Protein AF-A0A026WRH4-F1 (afdb_monomer)

Foldseek 3Di:
DQQPVVLVVLCQVLLLDDDPVQPDPVSVVVSVVVLVVSLCLLVVLLVQQVCCLVPPDDDPVLCLVCVLVSLLSVLLNVLSVLSNVCVVVLVVLSVLCCDPPNNDDDPVLVVLSVVLSVVLNVLLVVLLCLLVVLLVVLLVVCVVPQVVVLHASHRTHDPDDCPDPVSSVVVNVSNSVSSNSSSSSLSSSLSSLLSSLSSLLSLVVSLVVVVVCCVVPVVCVVRSVVSVVSSVVSVVSSCVSCVVSVVSLVVSLVVSLVSLVVVCVPDPPCNVSSVSVNVSSVSSVVSVVVSVVSSVVD

Secondary structure (DSSP, 8-state):
--TTHHHHHHHHHTTSS--TT--SHHHHHHHHHHHHHHHHHHHHHHHHHHHHHHHT--SHHHHHHHHHHHHHHHHHHHHHHHHHHHHHHHHHHHHHHHSTTTS--SHHHHHHHHHHHHHHHHHHHHHHHHHHHHHHHHHHHHHHTTGGGT--SS----SS-TTSHHHHHHHHHHHHHHHHHHHHHHHHHHHHHHHHHHHHHHHHHHHHHHHHTGGG-GGGHHHHHHHHHHHHHHHHHHHHHHHHHHHHHHHHHHHHHHHHHHHHHH-STTHHHHHHHHHHHHHHHHHHHHHHHHHHH-

Organism: Ooceraea biroi (NCBI:txid2015173)

Radius of gyration: 22.11 Å; Cα contacts (8 Å, |Δi|>4): 259; chains: 1; bounding box: 54×27×73 Å

Structure (mmCIF, N/CA/C/O backbone):
data_AF-A0A026WRH4-F1
#
_entry.id   AF-A0A026WRH4-F1
#
loop_
_atom_site.group_PDB
_atom_site.id
_atom_site.type_symbol
_atom_site.label_atom_id
_atom_site.label_alt_id
_atom_site.label_comp_id
_atom_site.label_asym_id
_atom_site.label_entity_id
_atom_site.label_seq_id
_atom_site.pdbx_PDB_ins_code
_atom_site.Cartn_x
_atom_site.Cartn_y
_atom_site.Cartn_z
_atom_site.occupancy
_atom_site.B_iso_or_equiv
_atom_site.auth_seq_id
_atom_site.auth_comp_id
_atom_site.auth_asym_id
_atom_site.auth_atom_id
_atom_site.pdbx_PDB_model_num
ATOM 1 N N . MET A 1 1 ? -17.059 11.307 12.816 1.00 47.06 1 MET A N 1
ATOM 2 C CA . MET A 1 1 ? -15.615 11.017 12.677 1.00 47.06 1 MET A CA 1
ATOM 3 C C . MET A 1 1 ? -15.467 9.704 11.917 1.00 47.06 1 MET A C 1
ATOM 5 O O . MET A 1 1 ? -16.176 8.766 12.260 1.00 47.06 1 MET A O 1
ATOM 9 N N . ARG A 1 2 ? -14.678 9.649 10.836 1.00 67.50 2 ARG A N 1
ATOM 10 C CA . ARG A 1 2 ? -14.482 8.420 10.045 1.00 67.50 2 ARG A CA 1
ATOM 11 C C . ARG A 1 2 ? -13.167 7.782 10.491 1.00 67.50 2 ARG A C 1
ATOM 13 O O . ARG A 1 2 ? -12.129 8.415 10.341 1.00 67.50 2 ARG A O 1
ATOM 20 N N . ILE A 1 3 ? -13.241 6.571 11.037 1.00 83.19 3 ILE A N 1
ATOM 21 C CA . ILE A 1 3 ? -12.069 5.762 11.397 1.00 83.19 3 ILE A CA 1
ATOM 22 C C . ILE A 1 3 ? -11.165 5.587 10.170 1.00 83.19 3 ILE A C 1
ATOM 24 O O . ILE A 1 3 ? -11.676 5.392 9.061 1.00 83.19 3 ILE A O 1
ATOM 28 N N . LEU A 1 4 ? -9.844 5.678 10.369 1.00 87.62 4 LEU A N 1
ATOM 29 C CA . LEU A 1 4 ? -8.825 5.548 9.316 1.00 87.62 4 LEU A CA 1
ATOM 30 C C . LEU A 1 4 ? -9.022 6.532 8.146 1.00 87.62 4 LEU A C 1
ATOM 32 O O . LEU A 1 4 ? -8.793 6.201 6.981 1.00 87.62 4 LEU A O 1
ATOM 36 N N . GLY A 1 5 ? -9.480 7.755 8.439 1.00 89.31 5 GLY A N 1
ATOM 37 C CA . GLY A 1 5 ? -9.836 8.752 7.428 1.00 89.31 5 GLY A CA 1
ATOM 38 C C . GLY A 1 5 ? -8.721 9.047 6.419 1.00 89.31 5 GLY A C 1
ATOM 39 O O . GLY A 1 5 ? -9.003 9.116 5.223 1.00 89.31 5 GLY A O 1
ATOM 40 N N . PHE A 1 6 ? -7.473 9.178 6.882 1.00 91.38 6 PHE A N 1
ATOM 41 C CA . PHE A 1 6 ? -6.301 9.380 6.026 1.00 91.38 6 PHE A CA 1
ATOM 42 C C . PHE A 1 6 ? -6.057 8.178 5.103 1.00 91.38 6 PHE A C 1
ATOM 44 O O . PHE A 1 6 ? -6.071 8.328 3.885 1.00 91.38 6 PHE A O 1
ATOM 51 N N . THR A 1 7 ? -5.980 6.965 5.653 1.00 93.75 7 THR A N 1
ATOM 52 C CA . THR A 1 7 ? -5.793 5.724 4.884 1.00 93.75 7 THR A CA 1
ATOM 53 C C . THR A 1 7 ? -6.881 5.514 3.830 1.00 93.75 7 THR A C 1
ATOM 55 O O . THR A 1 7 ? -6.589 5.153 2.692 1.00 93.75 7 THR A O 1
ATOM 58 N N . PHE A 1 8 ? -8.148 5.799 4.155 1.00 93.81 8 PHE A N 1
ATOM 59 C CA . PHE A 1 8 ? -9.234 5.712 3.176 1.00 93.81 8 PHE A CA 1
ATOM 60 C C . PHE A 1 8 ? -9.110 6.744 2.051 1.00 93.81 8 PHE A C 1
ATOM 62 O O . PHE A 1 8 ? -9.571 6.459 0.948 1.00 93.81 8 PHE A O 1
ATOM 69 N N . LYS A 1 9 ? -8.500 7.916 2.282 1.00 93.75 9 LYS A N 1
ATOM 70 C CA . LYS A 1 9 ? -8.186 8.867 1.199 1.00 93.75 9 LYS A CA 1
ATOM 71 C C . LYS A 1 9 ? -7.155 8.290 0.237 1.00 93.75 9 LYS A C 1
ATOM 73 O O . LYS A 1 9 ? -7.380 8.365 -0.967 1.00 93.75 9 LYS A O 1
ATOM 78 N N . ILE A 1 10 ? -6.120 7.637 0.760 1.00 94.56 10 ILE A N 1
ATOM 79 C CA . ILE A 1 10 ? -5.108 6.955 -0.057 1.00 94.56 10 ILE A CA 1
ATOM 80 C C . ILE A 1 10 ? -5.741 5.785 -0.839 1.00 94.56 10 ILE A C 1
ATOM 82 O O . ILE A 1 10 ? -5.560 5.650 -2.044 1.00 94.56 10 ILE A O 1
ATOM 86 N N . LEU A 1 11 ? -6.594 4.975 -0.202 1.00 94.12 11 LEU A N 1
ATOM 87 C CA . LEU A 1 11 ? -7.325 3.906 -0.901 1.00 94.12 11 LEU A CA 1
ATOM 88 C C . LEU A 1 11 ? -8.258 4.445 -1.997 1.00 94.12 11 LEU A C 1
ATOM 90 O O . LEU A 1 11 ? -8.437 3.793 -3.027 1.00 94.12 11 LEU A O 1
ATOM 94 N N . MET A 1 12 ? -8.868 5.617 -1.783 1.00 94.25 12 MET A N 1
ATOM 95 C CA . MET A 1 12 ? -9.685 6.287 -2.798 1.00 94.25 12 MET A CA 1
ATOM 96 C C . MET A 1 12 ? -8.829 6.707 -4.000 1.00 94.25 12 MET A C 1
ATOM 98 O O . MET A 1 12 ? -9.255 6.459 -5.131 1.00 94.25 12 MET A O 1
ATOM 102 N N . SER A 1 13 ? -7.632 7.267 -3.777 1.00 93.06 13 SER A N 1
ATOM 103 C CA . SER A 1 13 ? -6.719 7.645 -4.864 1.00 93.06 13 SER A CA 1
ATOM 104 C C . SER A 1 13 ? -6.172 6.438 -5.622 1.00 93.06 13 SER A C 1
ATOM 106 O O . SER A 1 13 ? -6.078 6.511 -6.837 1.00 93.06 13 SER A O 1
ATOM 108 N N . CYS A 1 14 ? -5.922 5.296 -4.978 1.00 92.50 14 CYS A N 1
ATOM 109 C CA . CYS A 1 14 ? -5.440 4.087 -5.670 1.00 92.50 14 CYS A CA 1
ATOM 110 C C . CYS A 1 14 ? -6.528 3.306 -6.427 1.00 92.50 14 CYS A C 1
ATOM 112 O O . CYS A 1 14 ? -6.288 2.195 -6.888 1.00 92.50 14 CYS A O 1
ATOM 114 N N . GLY A 1 15 ? -7.760 3.815 -6.509 1.00 92.38 15 GLY A N 1
ATOM 115 C CA . GLY A 1 15 ? -8.857 3.078 -7.145 1.00 92.38 15 GLY A CA 1
ATOM 116 C C . GLY A 1 15 ? -9.386 1.909 -6.299 1.00 92.38 15 GLY A C 1
ATOM 117 O O . GLY A 1 15 ? -10.192 1.112 -6.783 1.00 92.38 15 GLY A O 1
ATOM 118 N N . CYS A 1 16 ? -8.975 1.778 -5.033 1.00 93.00 16 CYS A N 1
ATOM 119 C CA . CYS A 1 16 ? -9.314 0.643 -4.172 1.00 93.00 16 CYS A CA 1
ATOM 120 C C . CYS A 1 16 ? -10.591 0.843 -3.352 1.00 93.00 16 CYS A C 1
ATOM 122 O O . CYS A 1 16 ? -11.161 -0.156 -2.910 1.00 93.00 16 CYS A O 1
ATOM 124 N N . TRP A 1 17 ? -11.080 2.072 -3.167 1.00 93.19 17 TRP A N 1
ATOM 125 C CA . TRP A 1 17 ? -12.252 2.342 -2.330 1.00 93.19 17 TRP A CA 1
ATOM 126 C C . TRP A 1 17 ? -13.164 3.426 -2.902 1.00 93.19 17 TRP A C 1
ATOM 128 O O . TRP A 1 17 ? -12.742 4.556 -3.096 1.00 93.19 17 TRP A O 1
ATOM 138 N N . ILE A 1 18 ? -14.450 3.128 -3.097 1.00 88.06 18 ILE A N 1
ATOM 139 C CA . ILE A 1 18 ? -15.404 4.113 -3.630 1.00 88.06 18 ILE A CA 1
ATOM 140 C C . ILE A 1 18 ? -15.729 5.165 -2.549 1.00 88.06 18 ILE A C 1
ATOM 142 O O . ILE A 1 18 ? -16.081 4.796 -1.422 1.00 88.06 18 ILE A O 1
ATOM 146 N N . PRO A 1 19 ? -15.670 6.475 -2.855 1.00 82.69 19 PRO A N 1
ATOM 147 C CA . PRO A 1 19 ? -16.098 7.516 -1.926 1.00 82.69 19 PRO A CA 1
ATOM 148 C C . PRO A 1 19 ? -17.584 7.393 -1.555 1.00 82.69 19 PRO A C 1
ATOM 150 O O . PRO A 1 19 ? -18.456 7.348 -2.420 1.00 82.69 19 PRO A O 1
ATOM 153 N N . ASN A 1 20 ? -17.907 7.442 -0.259 1.00 76.25 20 ASN A N 1
ATOM 154 C CA . ASN A 1 20 ? -19.298 7.358 0.222 1.00 76.25 20 ASN A CA 1
ATOM 155 C C . ASN A 1 20 ? -20.185 8.529 -0.254 1.00 76.25 20 ASN A C 1
ATOM 157 O O . ASN A 1 20 ? -21.411 8.413 -0.274 1.00 76.25 20 ASN A O 1
ATOM 161 N N . SER A 1 21 ? -19.575 9.658 -0.633 1.00 74.69 21 SER A N 1
ATOM 162 C CA . SER A 1 21 ? -20.257 10.819 -1.216 1.00 74.69 21 SER A CA 1
ATOM 163 C C . SER A 1 21 ? -20.754 10.562 -2.644 1.00 74.69 21 SER A C 1
ATOM 165 O O . SER A 1 21 ? -21.635 11.270 -3.132 1.00 74.69 21 SER A O 1
ATOM 167 N N . TRP A 1 22 ? -20.232 9.541 -3.330 1.00 76.62 22 TRP A N 1
ATOM 168 C CA . TRP A 1 22 ? -20.569 9.218 -4.716 1.00 76.62 22 TRP A CA 1
ATOM 169 C C . TRP A 1 22 ? -21.725 8.211 -4.757 1.00 76.62 22 TRP A C 1
ATOM 171 O O . TRP A 1 22 ? -21.562 7.012 -4.995 1.00 76.62 22 TRP A O 1
ATOM 181 N N . ARG A 1 23 ? -22.933 8.716 -4.472 1.00 74.56 23 ARG A N 1
ATOM 182 C CA . ARG A 1 23 ? -24.169 7.916 -4.481 1.00 74.56 23 ARG A CA 1
ATOM 183 C C . ARG A 1 23 ? -24.775 7.737 -5.875 1.00 74.56 23 ARG A C 1
ATOM 185 O O . ARG A 1 23 ? -25.451 6.738 -6.089 1.00 74.56 23 ARG A O 1
ATOM 192 N N . SER A 1 24 ? -24.535 8.664 -6.806 1.00 87.88 24 SER A N 1
ATOM 193 C CA . SER A 1 24 ? -25.129 8.594 -8.145 1.00 87.88 24 SER A CA 1
ATOM 194 C C . SER A 1 24 ? -24.544 7.443 -8.980 1.00 87.88 24 SER A C 1
ATOM 196 O O . SER A 1 24 ? -23.337 7.183 -8.904 1.00 87.88 24 SER A O 1
ATOM 198 N N . PRO A 1 25 ? -25.369 6.763 -9.802 1.00 87.75 25 PRO A N 1
ATOM 199 C CA . PRO A 1 25 ? -24.931 5.613 -10.594 1.00 87.75 25 PRO A CA 1
ATOM 200 C C . PRO A 1 25 ? -23.807 5.978 -11.573 1.00 87.75 25 PRO A C 1
ATOM 202 O O . PRO A 1 25 ? -22.828 5.244 -11.672 1.00 87.75 25 PRO A O 1
ATOM 205 N N . HIS A 1 26 ? -23.873 7.156 -12.205 1.00 89.56 26 HIS A N 1
ATOM 206 C CA . HIS A 1 26 ? -22.827 7.634 -13.117 1.00 89.56 26 HIS A CA 1
ATOM 207 C C . HIS A 1 26 ? -21.467 7.810 -12.432 1.00 89.56 26 HIS A C 1
ATOM 209 O O . HIS A 1 26 ? -20.456 7.339 -12.943 1.00 89.56 26 HIS A O 1
ATOM 215 N N . ARG A 1 27 ? -21.424 8.428 -11.243 1.00 88.00 27 ARG A N 1
ATOM 216 C CA . ARG A 1 27 ? -20.165 8.610 -10.499 1.00 88.00 27 ARG A CA 1
ATOM 217 C C . ARG A 1 27 ? -19.565 7.272 -10.072 1.00 88.00 27 ARG A C 1
ATOM 219 O O . ARG A 1 27 ? -18.353 7.094 -10.139 1.00 88.00 27 ARG A O 1
ATOM 226 N N . ARG A 1 28 ? -20.405 6.312 -9.672 1.00 89.19 28 ARG A N 1
ATOM 227 C CA . ARG A 1 28 ? -19.951 4.949 -9.357 1.00 89.19 28 ARG A CA 1
ATOM 228 C C . ARG A 1 28 ? -19.362 4.259 -10.580 1.00 89.19 28 ARG A C 1
ATOM 230 O O . ARG A 1 28 ? -18.277 3.698 -10.470 1.00 89.19 28 ARG A O 1
ATOM 237 N N . LEU A 1 29 ? -20.025 4.350 -11.734 1.00 91.50 29 LEU A N 1
ATOM 238 C CA . LEU A 1 29 ? -19.512 3.803 -12.990 1.00 91.50 29 LEU A CA 1
ATOM 239 C C . LEU A 1 29 ? -18.150 4.410 -13.357 1.00 91.50 29 LEU A C 1
ATOM 241 O O . LEU A 1 29 ? -17.217 3.664 -13.637 1.00 91.50 29 LEU A O 1
ATOM 245 N N . MET A 1 30 ? -18.005 5.737 -13.271 1.00 92.06 30 MET A N 1
ATOM 246 C CA . MET A 1 30 ? -16.721 6.410 -13.509 1.00 92.06 30 MET A CA 1
ATOM 247 C C . MET A 1 30 ? -15.616 5.891 -12.582 1.00 92.06 30 MET A C 1
ATOM 249 O O . MET A 1 30 ? -14.504 5.638 -13.035 1.00 92.06 30 MET A O 1
ATOM 253 N N . TYR A 1 31 ? -15.918 5.682 -11.297 1.00 93.69 31 TYR A N 1
ATOM 254 C CA . TYR A 1 31 ? -14.939 5.126 -10.365 1.00 93.69 31 TYR A CA 1
ATOM 255 C C . TYR A 1 31 ? -14.594 3.665 -10.687 1.00 93.69 31 TYR A C 1
ATOM 257 O O . TYR A 1 31 ? -13.443 3.271 -10.556 1.00 93.69 31 TYR A O 1
ATOM 265 N N . HIS A 1 32 ? -15.554 2.854 -11.139 1.00 92.88 32 HIS A N 1
ATOM 266 C CA . HIS A 1 32 ? -15.267 1.488 -11.586 1.00 92.88 32 HIS A CA 1
ATOM 267 C C . HIS A 1 32 ? -14.346 1.464 -12.808 1.00 92.88 32 HIS A C 1
ATOM 269 O O . HIS A 1 32 ? -13.393 0.687 -12.819 1.00 92.88 32 HIS A O 1
ATOM 275 N N . VAL A 1 33 ? -14.577 2.343 -13.788 1.00 95.44 33 VAL A N 1
ATOM 276 C CA . VAL A 1 33 ? -13.675 2.516 -14.939 1.00 95.44 33 VAL A CA 1
ATOM 277 C C . VAL A 1 33 ? -12.281 2.929 -14.466 1.00 95.44 33 VAL A C 1
ATOM 279 O O . VAL A 1 33 ? -11.293 2.342 -14.895 1.00 95.44 33 VAL A O 1
ATOM 282 N N . TYR A 1 34 ? -12.197 3.862 -13.516 1.00 95.44 34 TYR A N 1
ATOM 283 C CA . TYR A 1 34 ? -10.932 4.259 -12.900 1.00 95.44 34 TYR A CA 1
ATOM 284 C C . TYR A 1 34 ? -10.221 3.094 -12.189 1.00 95.44 34 TYR A C 1
ATOM 286 O O . TYR A 1 34 ? -9.032 2.880 -12.404 1.00 95.44 34 TYR A O 1
ATOM 294 N N . THR A 1 35 ? -10.935 2.286 -11.395 1.00 95.44 35 THR A N 1
ATOM 295 C CA . THR A 1 35 ? -10.372 1.080 -10.763 1.00 95.44 35 THR A CA 1
ATOM 296 C C . THR A 1 35 ? -9.814 0.110 -11.806 1.00 95.44 35 THR A C 1
ATOM 298 O O . THR A 1 35 ? -8.725 -0.423 -11.605 1.00 95.44 35 THR A O 1
ATOM 301 N N . ILE A 1 36 ? -10.539 -0.124 -12.907 1.00 96.12 36 ILE A N 1
ATOM 302 C CA . ILE A 1 36 ? -10.092 -1.007 -13.995 1.00 96.12 36 ILE A CA 1
ATOM 303 C C . ILE A 1 36 ? -8.839 -0.437 -14.661 1.00 96.12 36 ILE A C 1
ATOM 305 O O . ILE A 1 36 ? -7.892 -1.181 -14.895 1.00 96.12 36 ILE A O 1
ATOM 309 N N . PHE A 1 37 ? -8.802 0.872 -14.907 1.00 96.44 37 PHE A N 1
ATOM 310 C CA . PHE A 1 37 ? -7.635 1.544 -15.468 1.00 96.44 37 PHE A CA 1
ATOM 311 C C . PHE A 1 37 ? -6.392 1.372 -14.582 1.00 96.44 37 PHE A C 1
ATOM 313 O O . PHE A 1 37 ? -5.358 0.929 -15.073 1.00 96.44 37 PHE A O 1
ATOM 320 N N . I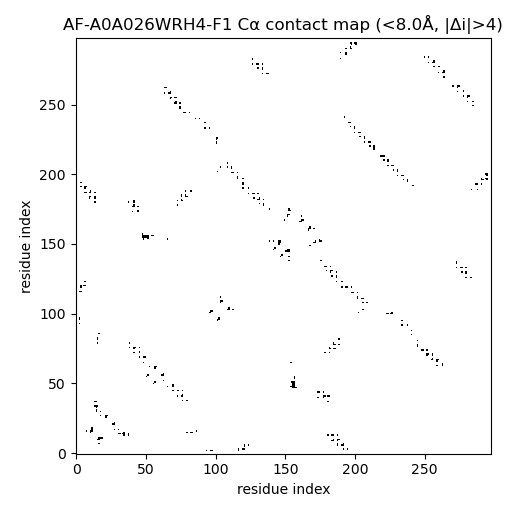LE A 1 38 ? -6.498 1.632 -13.273 1.00 96.44 38 ILE A N 1
ATOM 321 C CA . ILE A 1 38 ? -5.387 1.433 -12.325 1.00 96.44 38 ILE A CA 1
ATOM 322 C C . ILE A 1 38 ? -4.954 -0.037 -12.271 1.00 96.44 38 ILE A C 1
ATOM 324 O O . ILE A 1 38 ? -3.761 -0.336 -12.249 1.00 96.44 38 ILE A O 1
ATOM 328 N N . LEU A 1 39 ? -5.911 -0.968 -12.293 1.00 96.00 39 LEU A N 1
ATOM 329 C CA . LEU A 1 39 ? -5.613 -2.396 -12.334 1.00 96.00 39 LEU A CA 1
ATOM 330 C C . LEU A 1 39 ? -4.822 -2.759 -13.599 1.00 96.00 39 LEU A C 1
ATOM 332 O O . LEU A 1 39 ? -3.796 -3.427 -13.498 1.00 96.00 39 LEU A O 1
ATOM 336 N N . MET A 1 40 ? -5.266 -2.306 -14.773 1.00 95.94 40 MET A N 1
ATOM 337 C CA . MET A 1 40 ? -4.564 -2.535 -16.039 1.00 95.94 40 MET A CA 1
ATOM 338 C C . MET A 1 40 ? -3.163 -1.928 -16.018 1.00 95.94 40 MET A C 1
ATOM 340 O O . MET A 1 40 ? -2.214 -2.596 -16.417 1.00 95.94 40 MET A O 1
ATOM 344 N N . LEU A 1 41 ? -3.021 -0.707 -15.504 1.00 95.75 41 LEU A N 1
ATOM 345 C CA . LEU A 1 41 ? -1.751 0.004 -15.401 1.00 95.75 41 LEU A CA 1
ATOM 346 C C . LEU A 1 41 ? -0.696 -0.828 -14.641 1.00 95.75 41 LEU A C 1
ATOM 348 O O . LEU A 1 41 ? 0.334 -1.184 -15.207 1.00 95.75 41 LEU A O 1
ATOM 352 N N . ILE A 1 42 ? -1.001 -1.234 -13.403 1.00 95.81 42 ILE A N 1
ATOM 353 C CA . ILE A 1 42 ? -0.072 -1.998 -12.552 1.00 95.81 42 ILE A CA 1
ATOM 354 C C . ILE A 1 42 ? 0.211 -3.394 -13.138 1.00 95.81 42 ILE A C 1
ATOM 356 O O . ILE A 1 42 ? 1.362 -3.838 -13.164 1.00 95.81 42 ILE A O 1
ATOM 360 N N . ASN A 1 43 ? -0.820 -4.098 -13.622 1.00 95.44 43 ASN A N 1
ATOM 361 C CA . ASN A 1 43 ? -0.655 -5.470 -14.119 1.00 95.44 43 ASN A CA 1
ATOM 362 C C . ASN A 1 43 ? 0.122 -5.519 -15.440 1.00 95.44 43 ASN A C 1
ATOM 364 O O . ASN A 1 43 ? 0.952 -6.404 -15.610 1.00 95.44 43 ASN A O 1
ATOM 368 N N . THR A 1 44 ? -0.108 -4.578 -16.362 1.00 95.88 44 THR A N 1
ATOM 369 C CA . THR A 1 44 ? 0.636 -4.525 -17.636 1.00 95.88 44 THR A CA 1
ATOM 370 C C . THR A 1 44 ? 2.113 -4.226 -17.411 1.00 95.88 44 THR A C 1
ATOM 372 O O . THR A 1 44 ? 2.957 -4.877 -18.023 1.00 95.88 44 THR A O 1
ATOM 375 N N . PHE A 1 45 ? 2.437 -3.321 -16.481 1.00 95.38 45 PHE A N 1
ATOM 376 C CA . PHE A 1 45 ? 3.823 -3.073 -16.090 1.00 95.38 45 PHE A CA 1
ATOM 377 C C . PHE A 1 45 ? 4.471 -4.328 -15.490 1.00 95.38 45 PHE A C 1
ATOM 379 O O . PHE A 1 45 ? 5.509 -4.773 -15.975 1.00 95.38 45 PHE A O 1
ATOM 386 N N . THR A 1 46 ? 3.810 -4.972 -14.525 1.00 95.31 46 THR A N 1
ATOM 387 C CA . THR A 1 46 ? 4.317 -6.206 -13.894 1.00 95.31 46 THR A CA 1
ATOM 388 C C . THR A 1 46 ? 4.528 -7.326 -14.916 1.00 95.31 46 THR A C 1
ATOM 390 O O . THR A 1 46 ? 5.558 -7.997 -14.904 1.00 95.31 46 THR A O 1
ATOM 393 N N . LEU A 1 47 ? 3.574 -7.510 -15.834 1.00 95.06 47 LEU A N 1
ATOM 394 C CA . LEU A 1 47 ? 3.652 -8.521 -16.886 1.00 95.06 47 LEU A CA 1
ATOM 395 C C . LEU A 1 47 ? 4.832 -8.264 -17.830 1.00 95.06 47 LEU A C 1
ATOM 397 O O . LEU A 1 47 ? 5.526 -9.207 -18.193 1.00 95.06 47 LEU A O 1
ATOM 401 N N . SER A 1 48 ? 5.082 -7.004 -18.193 1.00 94.31 48 SER A N 1
ATOM 402 C CA . SER A 1 48 ? 6.206 -6.642 -19.065 1.00 94.31 48 SER A CA 1
ATOM 403 C C . SER A 1 48 ? 7.566 -6.988 -18.445 1.00 94.31 48 SER A C 1
ATOM 405 O O . SER A 1 48 ? 8.436 -7.517 -19.133 1.00 94.31 48 SER A O 1
ATOM 407 N N . GLN A 1 49 ? 7.728 -6.780 -17.134 1.00 93.38 49 GLN A N 1
ATOM 408 C CA . GLN A 1 49 ? 8.942 -7.161 -16.403 1.00 93.38 49 GLN A CA 1
ATOM 409 C C . GLN A 1 49 ? 9.066 -8.682 -16.268 1.00 93.38 49 GLN A C 1
ATOM 411 O O . GLN A 1 49 ? 10.146 -9.238 -16.430 1.00 93.38 49 GLN A O 1
ATOM 416 N N . PHE A 1 50 ? 7.955 -9.371 -16.006 1.00 92.50 50 PHE A N 1
ATOM 417 C CA . PHE A 1 50 ? 7.941 -10.829 -15.907 1.00 92.50 50 PHE A CA 1
ATOM 418 C C . PHE A 1 50 ? 8.321 -11.506 -17.229 1.00 92.50 50 PHE A C 1
ATOM 420 O O . PHE A 1 50 ? 9.118 -12.442 -17.238 1.00 92.50 50 PHE A O 1
ATOM 427 N N . LEU A 1 51 ? 7.787 -11.014 -18.350 1.00 92.38 51 LEU A N 1
ATOM 428 C CA . LEU A 1 51 ? 8.125 -11.522 -19.679 1.00 92.38 51 LEU A CA 1
ATOM 429 C C . LEU A 1 51 ? 9.582 -11.238 -20.052 1.00 92.38 51 LEU A C 1
ATOM 431 O O . LEU A 1 51 ? 10.203 -12.092 -20.673 1.00 92.38 51 LEU A O 1
ATOM 435 N N . ASP A 1 52 ? 10.142 -10.102 -19.628 1.00 90.88 52 ASP A N 1
ATOM 436 C CA . ASP A 1 52 ? 11.563 -9.794 -19.832 1.00 90.88 52 ASP A CA 1
ATOM 437 C C . ASP A 1 52 ? 12.473 -10.853 -19.214 1.00 90.88 52 ASP A C 1
ATOM 439 O O . ASP A 1 52 ? 13.372 -11.369 -19.873 1.00 90.88 52 ASP A O 1
ATOM 443 N N . ILE A 1 53 ? 12.180 -11.252 -17.975 1.00 87.94 53 ILE A N 1
ATOM 444 C CA . ILE A 1 53 ? 12.959 -12.271 -17.265 1.00 87.94 53 ILE A CA 1
ATOM 445 C C . ILE A 1 53 ? 12.888 -13.635 -17.953 1.00 87.94 53 ILE A C 1
ATOM 447 O O . ILE A 1 53 ? 13.868 -14.371 -17.945 1.00 87.94 53 ILE A O 1
ATOM 451 N N . ILE A 1 54 ? 11.744 -13.985 -18.541 1.00 88.06 54 ILE A N 1
ATOM 452 C CA . ILE A 1 54 ? 11.565 -15.289 -19.192 1.00 88.06 54 ILE A CA 1
ATOM 453 C C . ILE A 1 54 ? 12.164 -15.312 -20.601 1.00 88.06 54 ILE A C 1
ATOM 455 O O . ILE A 1 54 ? 12.658 -16.354 -21.024 1.00 88.06 54 ILE A O 1
ATOM 459 N N . LEU A 1 55 ? 12.067 -14.205 -21.343 1.00 87.31 55 LEU A N 1
ATOM 460 C CA . LEU A 1 55 ? 12.320 -14.182 -22.788 1.00 87.31 55 LEU A CA 1
ATOM 461 C C . LEU A 1 55 ? 13.620 -13.481 -23.193 1.00 87.31 55 LEU A C 1
ATOM 463 O O . LEU A 1 55 ? 14.108 -13.752 -24.287 1.00 87.31 55 LEU A O 1
ATOM 467 N N . THR A 1 56 ? 14.148 -12.575 -22.366 1.00 81.88 56 THR A N 1
ATOM 468 C CA . THR A 1 56 ? 15.275 -11.696 -22.734 1.00 81.88 56 THR A CA 1
ATOM 469 C C . THR A 1 56 ? 16.503 -11.885 -21.842 1.00 81.88 56 THR A C 1
ATOM 471 O O . THR A 1 56 ? 17.611 -11.527 -22.231 1.00 81.88 56 THR A O 1
ATOM 474 N N . VAL A 1 57 ? 16.331 -12.363 -20.608 1.00 81.81 57 VAL A N 1
ATOM 475 C CA . VAL A 1 57 ? 17.424 -12.409 -19.629 1.00 81.81 57 VAL A CA 1
ATOM 476 C C . VAL A 1 57 ? 18.293 -13.646 -19.819 1.00 81.81 57 VAL A C 1
ATOM 478 O O . VAL A 1 57 ? 17.887 -14.756 -19.488 1.00 81.81 57 VAL A O 1
ATOM 481 N N . ASP A 1 58 ? 19.532 -13.414 -20.254 1.00 81.12 58 ASP A N 1
ATOM 482 C CA . ASP A 1 58 ? 20.504 -14.477 -20.535 1.00 81.12 58 ASP A CA 1
ATOM 483 C C . ASP A 1 58 ? 21.610 -14.612 -19.471 1.00 81.12 58 ASP A C 1
ATOM 485 O O . ASP A 1 58 ? 22.312 -15.623 -19.427 1.00 81.12 58 ASP A O 1
ATOM 489 N N . ASN A 1 59 ? 21.796 -13.613 -18.598 1.00 82.19 59 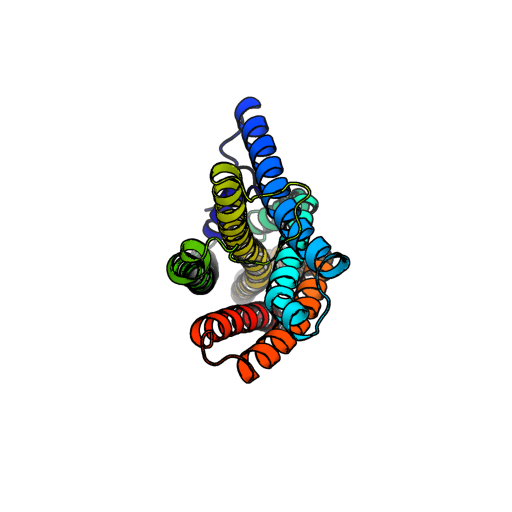ASN A N 1
ATOM 490 C CA . ASN A 1 59 ? 22.841 -13.626 -17.569 1.00 82.19 59 ASN A CA 1
ATOM 491 C C . ASN A 1 59 ? 22.312 -13.255 -16.170 1.00 82.19 59 ASN A C 1
ATOM 493 O O . ASN A 1 59 ? 21.256 -12.640 -16.007 1.00 82.19 59 ASN A O 1
ATOM 497 N N . ALA A 1 60 ? 23.061 -13.664 -15.142 1.00 78.56 60 ALA A N 1
ATOM 498 C CA . ALA A 1 60 ? 22.680 -13.473 -13.741 1.00 78.56 60 ALA A CA 1
ATOM 499 C C . ALA A 1 60 ? 22.619 -11.993 -13.332 1.00 78.56 60 ALA A C 1
ATOM 501 O O . ALA A 1 60 ? 21.834 -11.630 -12.462 1.00 78.56 60 ALA A O 1
ATOM 502 N N . ASP A 1 61 ? 23.419 -11.151 -13.980 1.00 76.25 61 ASP A N 1
ATOM 503 C CA . ASP A 1 61 ? 23.538 -9.730 -13.676 1.00 76.25 61 ASP A CA 1
ATOM 504 C C . ASP A 1 61 ? 22.272 -8.978 -14.088 1.00 76.25 61 ASP A C 1
ATOM 506 O O . ASP A 1 61 ? 21.628 -8.312 -13.276 1.00 76.25 61 ASP A O 1
ATOM 510 N N . ASP A 1 62 ? 21.867 -9.203 -15.332 1.00 77.81 62 ASP A N 1
ATOM 511 C CA . ASP A 1 62 ? 20.615 -8.756 -15.910 1.00 77.81 62 ASP A CA 1
ATOM 512 C C . ASP A 1 62 ? 19.429 -9.241 -15.075 1.00 77.81 62 ASP A C 1
ATOM 514 O O . ASP A 1 62 ? 18.533 -8.456 -14.746 1.00 77.81 62 ASP A O 1
ATOM 518 N N . PHE A 1 63 ? 19.423 -10.519 -14.688 1.00 80.31 63 PHE A N 1
ATOM 519 C CA . PHE A 1 63 ? 18.378 -11.068 -13.828 1.00 80.31 63 PHE A CA 1
ATOM 520 C C . PHE A 1 63 ? 18.224 -10.240 -12.548 1.00 80.31 63 PHE A C 1
ATOM 522 O O . PHE A 1 63 ? 17.129 -9.760 -12.250 1.00 80.31 63 PHE A O 1
ATOM 529 N N . THR A 1 64 ? 19.316 -10.018 -11.815 1.00 76.50 64 THR A N 1
ATOM 530 C CA . THR A 1 64 ? 19.271 -9.330 -10.520 1.00 76.50 64 THR A CA 1
ATOM 531 C C . THR A 1 64 ? 18.889 -7.854 -10.603 1.00 76.50 64 THR A C 1
ATOM 533 O O . THR A 1 64 ? 18.196 -7.375 -9.702 1.00 76.50 64 THR A O 1
ATOM 536 N N . ASP A 1 65 ? 19.230 -7.162 -11.694 1.00 75.44 65 ASP A N 1
ATOM 537 C CA . ASP A 1 65 ? 19.008 -5.719 -11.858 1.00 75.44 65 ASP A CA 1
ATOM 538 C C . ASP A 1 65 ? 17.529 -5.297 -11.776 1.00 75.44 65 ASP A C 1
ATOM 540 O O . ASP A 1 65 ? 17.237 -4.204 -11.296 1.00 75.44 65 ASP A O 1
ATOM 544 N N . ASN A 1 66 ? 16.585 -6.152 -12.194 1.00 79.00 66 ASN A N 1
ATOM 545 C CA . ASN A 1 66 ? 15.144 -5.842 -12.155 1.00 79.00 66 ASN A CA 1
ATOM 546 C C . ASN A 1 66 ? 14.316 -6.779 -11.274 1.00 79.00 66 ASN A C 1
ATOM 548 O O . ASN A 1 66 ? 13.137 -6.502 -11.027 1.00 79.00 66 ASN A O 1
ATOM 552 N N . PHE A 1 67 ? 14.892 -7.884 -10.796 1.00 85.75 67 PHE A N 1
ATOM 553 C CA . PHE A 1 67 ? 14.134 -8.908 -10.082 1.00 85.75 67 PHE A CA 1
ATOM 554 C C . PHE A 1 67 ? 13.488 -8.374 -8.797 1.00 85.75 67 PHE A C 1
ATOM 556 O O . PHE A 1 67 ? 12.319 -8.657 -8.529 1.00 85.75 67 PHE A O 1
ATOM 563 N N . TYR A 1 68 ? 14.205 -7.545 -8.031 1.00 85.56 68 TYR A N 1
ATOM 564 C CA . TYR A 1 68 ? 13.678 -6.966 -6.791 1.00 85.56 68 TYR A CA 1
ATOM 565 C C . TYR A 1 68 ? 12.474 -6.039 -7.047 1.00 85.56 68 TYR A C 1
ATOM 567 O O . TYR A 1 68 ? 11.471 -6.115 -6.333 1.00 85.56 68 TYR A O 1
ATOM 575 N N . MET A 1 69 ? 12.519 -5.234 -8.115 1.00 87.81 69 MET A N 1
ATOM 576 C CA . MET A 1 69 ? 11.402 -4.371 -8.511 1.00 87.81 69 MET A CA 1
ATOM 577 C C . MET A 1 69 ? 10.210 -5.176 -9.010 1.00 87.81 69 MET A C 1
ATOM 579 O O . MET A 1 69 ? 9.083 -4.913 -8.589 1.00 87.81 69 MET A O 1
ATOM 583 N N . MET A 1 70 ? 10.443 -6.191 -9.845 1.00 91.81 70 MET A N 1
ATOM 584 C CA . MET A 1 70 ? 9.378 -7.076 -10.317 1.00 91.81 70 MET A CA 1
ATOM 585 C C . MET A 1 70 ? 8.659 -7.745 -9.138 1.00 91.81 70 MET A C 1
ATOM 587 O O . MET A 1 70 ? 7.429 -7.754 -9.086 1.00 91.81 70 MET A O 1
ATOM 591 N N . LEU A 1 71 ? 9.406 -8.261 -8.158 1.00 92.88 71 LEU A N 1
ATOM 592 C CA . LEU A 1 71 ? 8.836 -8.850 -6.946 1.00 92.88 71 LEU A CA 1
ATOM 593 C C . LEU A 1 71 ? 7.954 -7.854 -6.176 1.00 92.88 71 LEU A C 1
ATOM 595 O O . LEU A 1 71 ? 6.847 -8.209 -5.763 1.00 92.88 71 LEU A O 1
ATOM 599 N N . ALA A 1 72 ? 8.391 -6.601 -6.022 1.00 92.31 72 ALA A N 1
ATOM 600 C CA . ALA A 1 72 ? 7.572 -5.562 -5.395 1.00 92.31 72 ALA A CA 1
ATOM 601 C C . ALA A 1 72 ? 6.281 -5.277 -6.183 1.00 92.31 72 ALA A C 1
ATOM 603 O O . ALA A 1 72 ? 5.207 -5.163 -5.588 1.00 92.31 72 ALA A O 1
ATOM 604 N N . MET A 1 73 ? 6.343 -5.248 -7.515 1.00 94.12 73 MET 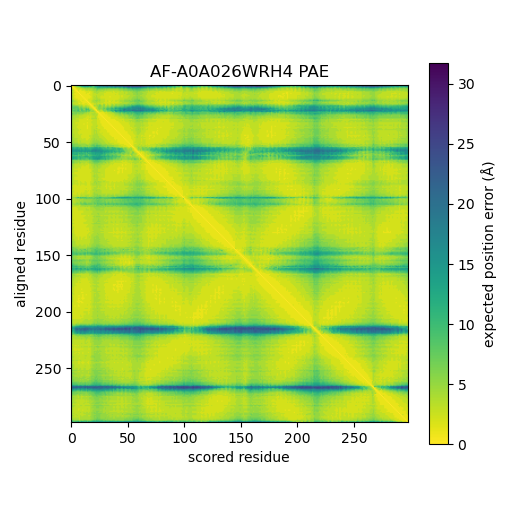A N 1
ATOM 605 C CA . MET A 1 73 ? 5.158 -5.046 -8.354 1.00 94.12 73 MET A CA 1
ATOM 606 C C . MET A 1 73 ? 4.195 -6.246 -8.331 1.00 94.12 73 MET A C 1
ATOM 608 O O . MET A 1 73 ? 2.974 -6.062 -8.322 1.00 94.12 73 MET A O 1
ATOM 612 N N . ILE A 1 74 ? 4.705 -7.476 -8.209 1.00 95.12 74 ILE A N 1
ATOM 613 C CA . ILE A 1 74 ? 3.880 -8.672 -7.969 1.00 95.12 74 ILE A CA 1
ATOM 614 C C . ILE A 1 74 ? 3.114 -8.531 -6.645 1.00 95.12 74 ILE A C 1
ATOM 616 O O . ILE A 1 74 ? 1.914 -8.816 -6.582 1.00 95.12 74 ILE A O 1
ATOM 620 N N . VAL A 1 75 ? 3.769 -8.033 -5.593 1.00 95.31 75 VAL A N 1
ATOM 621 C CA . VAL A 1 75 ? 3.114 -7.741 -4.308 1.00 95.31 75 VAL A CA 1
ATOM 622 C C . VAL A 1 75 ? 2.074 -6.631 -4.447 1.00 95.31 75 VAL A C 1
ATOM 624 O O . VAL A 1 75 ? 0.985 -6.767 -3.885 1.00 95.31 75 VAL A O 1
ATOM 627 N N . SER A 1 76 ? 2.351 -5.583 -5.228 1.00 95.00 76 SER A N 1
ATOM 628 C CA . SER A 1 76 ? 1.372 -4.533 -5.544 1.00 95.00 76 SER A CA 1
ATOM 629 C C . SER A 1 76 ? 0.117 -5.130 -6.181 1.00 95.00 76 SER A C 1
ATOM 631 O O . SER A 1 76 ? -0.990 -4.911 -5.687 1.00 95.00 76 SER A O 1
ATOM 633 N N . CYS A 1 77 ? 0.276 -5.949 -7.227 1.00 96.19 77 CYS A N 1
ATOM 634 C CA . CYS A 1 77 ? -0.837 -6.637 -7.884 1.00 96.19 77 CYS A CA 1
ATOM 635 C C . CYS A 1 77 ? -1.630 -7.477 -6.881 1.00 96.19 77 CYS A C 1
ATOM 637 O O . CYS A 1 77 ? -2.851 -7.349 -6.768 1.00 96.19 77 CYS A O 1
ATOM 639 N N . PHE A 1 78 ? -0.928 -8.292 -6.095 1.00 96.06 78 PHE A N 1
ATOM 640 C CA . PHE A 1 78 ? -1.541 -9.161 -5.104 1.00 96.06 78 PHE A CA 1
ATOM 641 C C . PHE A 1 78 ? -2.351 -8.377 -4.051 1.00 96.06 78 PHE A C 1
ATOM 643 O O . PHE A 1 78 ? -3.494 -8.728 -3.738 1.00 96.06 78 PHE A O 1
ATOM 650 N N . LYS A 1 79 ? -1.800 -7.270 -3.537 1.00 95.94 79 LYS A N 1
ATOM 651 C CA . LYS A 1 79 ? -2.485 -6.368 -2.601 1.00 95.94 79 LYS A CA 1
ATOM 652 C C . LYS A 1 79 ? -3.699 -5.698 -3.224 1.00 95.94 79 LYS A C 1
ATOM 654 O O . LYS A 1 79 ? -4.732 -5.626 -2.560 1.00 95.94 79 LYS A O 1
ATOM 659 N N . MET A 1 80 ? -3.602 -5.257 -4.480 1.00 95.38 80 MET A N 1
ATOM 660 C CA . MET A 1 80 ? -4.731 -4.689 -5.222 1.00 95.38 80 MET A CA 1
ATOM 661 C C . MET A 1 80 ? -5.902 -5.673 -5.215 1.00 95.38 80 MET A C 1
ATOM 663 O O . MET A 1 80 ? -6.989 -5.343 -4.740 1.00 95.38 80 MET A O 1
ATOM 667 N N . PHE A 1 81 ? -5.671 -6.910 -5.663 1.00 95.06 81 PHE A N 1
ATOM 668 C CA . PHE A 1 81 ? -6.709 -7.941 -5.697 1.00 95.06 81 PHE A CA 1
ATOM 669 C C . PHE A 1 81 ? -7.249 -8.259 -4.301 1.00 95.06 81 PHE A C 1
ATOM 671 O O . PHE A 1 81 ? -8.468 -8.309 -4.118 1.00 95.06 81 PHE A O 1
ATOM 678 N N . SER A 1 82 ? -6.372 -8.400 -3.303 1.00 95.31 82 SER A N 1
ATOM 679 C CA . SER A 1 82 ? -6.784 -8.647 -1.918 1.00 95.31 82 SER A CA 1
ATOM 680 C C . SER A 1 82 ? -7.703 -7.545 -1.384 1.00 95.31 82 SER A C 1
ATOM 682 O O . SER A 1 82 ? -8.759 -7.847 -0.822 1.00 95.31 82 SER A O 1
ATOM 684 N N . LEU A 1 83 ? -7.362 -6.272 -1.605 1.00 95.69 83 LEU A N 1
ATOM 685 C CA . LEU A 1 83 ? -8.183 -5.133 -1.188 1.00 95.69 83 LEU A CA 1
ATOM 686 C C . LEU A 1 83 ? -9.540 -5.124 -1.893 1.00 95.69 83 LEU A C 1
ATOM 688 O O . LEU A 1 83 ? -10.562 -4.945 -1.230 1.00 95.69 83 LEU A O 1
ATOM 692 N N . LEU A 1 84 ? -9.564 -5.346 -3.212 1.00 94.62 84 LEU A N 1
ATOM 693 C CA . LEU A 1 84 ? -10.793 -5.364 -4.008 1.00 94.62 84 LEU A CA 1
ATOM 694 C C . LEU A 1 84 ? -11.749 -6.481 -3.562 1.00 94.62 84 LEU A C 1
ATOM 696 O O . LEU A 1 84 ? -12.932 -6.214 -3.343 1.00 94.62 84 LEU A O 1
ATOM 700 N N . ILE A 1 85 ? -11.235 -7.698 -3.359 1.00 94.56 85 ILE A N 1
ATOM 701 C CA . ILE A 1 85 ? -12.012 -8.859 -2.893 1.00 94.56 85 ILE A CA 1
ATOM 702 C C . ILE A 1 85 ? -12.520 -8.635 -1.462 1.00 94.56 85 ILE A C 1
ATOM 704 O O . ILE A 1 85 ? -13.656 -8.978 -1.130 1.00 94.56 85 ILE A O 1
ATOM 708 N N . ASN A 1 86 ? -11.705 -8.023 -0.600 1.00 94.12 86 ASN A N 1
ATOM 709 C CA . ASN A 1 86 ? -12.044 -7.826 0.806 1.00 94.12 86 ASN A CA 1
ATOM 710 C C . ASN A 1 86 ? -12.846 -6.552 1.106 1.00 94.12 86 ASN A C 1
ATOM 712 O O . ASN A 1 86 ? -13.159 -6.331 2.276 1.00 94.12 86 ASN A O 1
ATOM 716 N N . ARG A 1 87 ? -13.256 -5.751 0.110 1.00 92.69 87 ARG A N 1
ATOM 717 C CA . ARG A 1 87 ? -14.007 -4.490 0.315 1.00 92.69 87 ARG A CA 1
ATOM 718 C C . ARG A 1 87 ? -15.187 -4.626 1.283 1.00 92.69 87 ARG A C 1
ATOM 720 O O . ARG A 1 87 ? -15.318 -3.826 2.207 1.00 92.69 87 ARG A O 1
ATOM 727 N N . GLY A 1 88 ? -16.014 -5.660 1.112 1.00 92.44 88 GLY A N 1
ATOM 728 C CA . GLY A 1 88 ? -17.156 -5.919 1.998 1.00 92.44 88 GLY A CA 1
ATOM 729 C C . GLY A 1 88 ? -16.742 -6.266 3.434 1.00 92.44 88 GLY A C 1
ATOM 730 O O . GLY A 1 88 ? -17.351 -5.789 4.389 1.00 92.44 88 GLY A O 1
ATOM 731 N N . ASN A 1 89 ? -15.659 -7.033 3.598 1.00 93.06 89 ASN A N 1
ATOM 732 C CA . ASN A 1 89 ? -15.121 -7.384 4.915 1.00 93.06 89 ASN A CA 1
ATOM 733 C C . ASN A 1 89 ? -14.511 -6.158 5.610 1.00 93.06 89 ASN A C 1
ATOM 735 O O . ASN A 1 89 ? -14.732 -5.962 6.799 1.00 93.06 89 ASN A O 1
ATOM 739 N N . ILE A 1 90 ? -13.792 -5.307 4.871 1.00 94.56 90 ILE A N 1
ATOM 740 C CA . ILE A 1 90 ? -13.233 -4.048 5.384 1.00 94.56 90 ILE A CA 1
ATOM 741 C C . ILE A 1 90 ? -14.364 -3.129 5.858 1.00 94.56 90 ILE A C 1
ATOM 743 O O . ILE A 1 90 ? -14.295 -2.607 6.967 1.00 94.56 90 ILE A O 1
ATOM 747 N N . ALA A 1 91 ? -15.431 -2.986 5.062 1.00 93.25 91 ALA A N 1
ATOM 748 C CA . ALA A 1 91 ? -16.600 -2.198 5.447 1.00 93.25 91 ALA A CA 1
ATOM 749 C C . ALA A 1 91 ? -17.216 -2.722 6.753 1.00 93.25 91 ALA A C 1
ATOM 751 O O . ALA A 1 91 ? -17.430 -1.942 7.679 1.00 93.25 91 ALA A O 1
ATOM 752 N N . MET A 1 92 ? -17.416 -4.040 6.860 1.00 93.62 92 MET A N 1
ATOM 753 C CA . MET A 1 92 ? -17.919 -4.68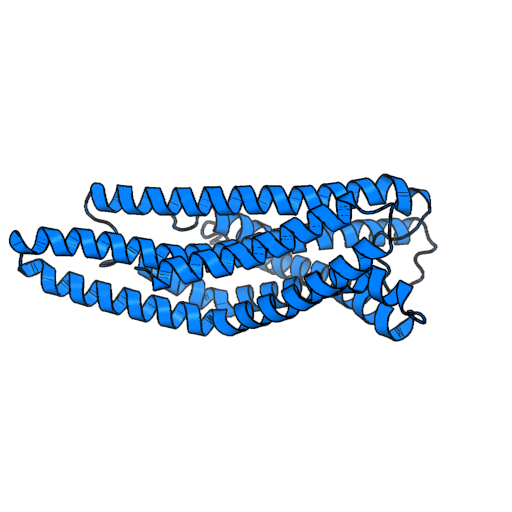6 8.075 1.00 93.62 92 MET A CA 1
ATOM 754 C C . MET A 1 92 ? -17.010 -4.434 9.289 1.00 93.62 92 MET A C 1
ATOM 756 O O . MET A 1 92 ? -17.504 -4.052 10.346 1.00 93.62 92 MET A O 1
ATOM 760 N N . LEU A 1 93 ? -15.691 -4.607 9.151 1.00 94.69 93 LEU A N 1
ATOM 761 C CA . LEU A 1 93 ? -14.733 -4.358 10.234 1.00 94.69 93 LEU A CA 1
ATOM 762 C C . LEU A 1 93 ? -14.810 -2.900 10.706 1.00 94.69 93 LEU A C 1
ATOM 764 O O . LEU A 1 93 ? -14.948 -2.639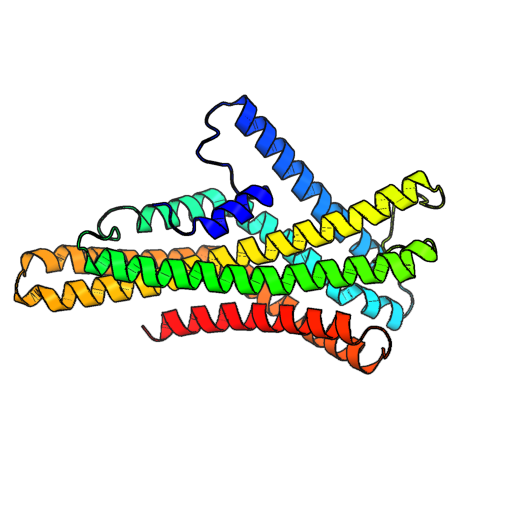 11.899 1.00 94.69 93 LEU A O 1
ATOM 768 N N . THR A 1 94 ? -14.806 -1.938 9.782 1.00 93.56 94 THR A N 1
ATOM 769 C CA . THR A 1 94 ? -14.936 -0.522 10.155 1.00 93.56 94 THR A CA 1
ATOM 770 C C . THR A 1 94 ? -16.283 -0.189 10.794 1.00 93.56 94 THR A C 1
ATOM 772 O O . THR A 1 94 ? -16.336 0.639 11.699 1.00 93.56 94 THR A O 1
ATOM 775 N N . ASP A 1 95 ? -17.362 -0.848 10.370 1.00 93.12 95 ASP A N 1
ATOM 776 C CA . ASP A 1 95 ? -18.703 -0.659 10.923 1.00 93.12 95 ASP A CA 1
ATOM 777 C C . ASP A 1 95 ? -18.795 -1.147 12.378 1.00 93.12 95 ASP A C 1
ATOM 779 O O . ASP A 1 95 ? -19.357 -0.446 13.220 1.00 93.12 95 ASP A O 1
ATOM 783 N N . ILE A 1 96 ? -18.150 -2.275 12.708 1.00 92.88 96 ILE A N 1
ATOM 784 C CA . ILE A 1 96 ? -18.050 -2.783 14.089 1.00 92.88 96 ILE A CA 1
ATOM 785 C C . ILE A 1 96 ? -17.442 -1.726 15.016 1.00 92.88 96 ILE A C 1
ATOM 787 O O . ILE A 1 96 ? -17.980 -1.472 16.089 1.00 92.88 96 ILE A O 1
ATOM 791 N N . LEU A 1 97 ? -16.367 -1.055 14.593 1.00 93.00 97 LEU A N 1
ATOM 792 C CA . LEU A 1 97 ? -15.690 -0.035 15.406 1.00 93.00 97 LEU A CA 1
ATOM 793 C C . LEU A 1 97 ? -16.503 1.266 15.572 1.00 93.00 97 LEU A C 1
ATOM 795 O O . LEU A 1 97 ? -16.222 2.076 16.466 1.00 93.00 97 LEU A O 1
ATOM 799 N N . MET A 1 98 ? -17.493 1.489 14.705 1.00 91.00 98 MET A N 1
ATOM 800 C CA . MET A 1 98 ? -18.350 2.679 14.699 1.00 91.00 98 MET A CA 1
ATOM 801 C C . MET A 1 98 ? -19.680 2.480 15.436 1.00 91.00 98 MET A C 1
ATOM 803 O O . MET A 1 98 ? -20.325 3.470 15.794 1.00 91.00 98 MET A O 1
ATOM 807 N N . LYS A 1 99 ? -20.091 1.232 15.675 1.00 91.44 99 LYS A N 1
ATOM 808 C CA . LYS A 1 99 ? -21.335 0.876 16.369 1.00 91.44 99 LYS A CA 1
ATOM 809 C C . LYS A 1 99 ? -21.093 0.534 17.840 1.00 91.44 99 LYS A C 1
ATOM 811 O O . LYS A 1 99 ? -19.975 0.245 18.263 1.00 91.44 99 LYS A O 1
ATOM 816 N N . GLY A 1 100 ? -22.152 0.612 18.646 1.00 86.12 100 GLY A N 1
ATOM 817 C CA . GLY A 1 100 ? -22.109 0.139 20.032 1.00 86.12 100 GLY A CA 1
ATOM 818 C C . GLY A 1 100 ? -21.906 -1.384 20.081 1.00 86.12 100 GLY A C 1
ATOM 819 O O . GLY A 1 100 ? -22.388 -2.071 19.177 1.00 86.12 100 GLY A O 1
ATOM 820 N N . PRO A 1 101 ? -21.200 -1.927 21.091 1.00 87.19 101 PRO A N 1
ATOM 821 C CA . PRO A 1 101 ? -20.575 -1.257 22.238 1.00 87.19 101 PRO A CA 1
ATOM 822 C C . PRO A 1 101 ? -19.184 -0.652 21.957 1.00 87.19 101 PRO A C 1
ATOM 824 O O . PRO A 1 101 ? -18.658 0.047 22.814 1.00 87.19 101 PRO A O 1
ATOM 827 N N . CYS A 1 102 ? -18.568 -0.875 20.792 1.00 89.12 102 CYS A N 1
ATOM 828 C CA . CYS A 1 102 ? -17.208 -0.393 20.490 1.00 89.12 102 CYS A CA 1
ATOM 829 C C . CYS A 1 102 ? -17.099 1.131 20.313 1.00 89.12 102 CYS A C 1
ATOM 831 O O . CYS A 1 102 ? -16.012 1.704 20.428 1.00 89.12 102 CYS A O 1
ATOM 833 N N . LYS A 1 103 ? -18.213 1.797 20.003 1.00 92.12 103 LYS A N 1
ATOM 834 C CA . LYS A 1 103 ? -18.292 3.255 19.908 1.00 92.12 103 LYS A CA 1
ATOM 835 C C . LYS A 1 103 ? -17.962 3.901 21.271 1.00 92.12 103 LYS A C 1
ATOM 837 O O . LYS A 1 103 ? -18.559 3.493 22.269 1.00 92.12 103 LYS A O 1
ATOM 842 N N . PRO A 1 104 ? -17.061 4.902 21.317 1.00 89.88 104 PRO A N 1
ATOM 843 C CA . PRO A 1 104 ? -16.757 5.635 22.534 1.00 89.88 104 PRO A CA 1
ATOM 844 C C . PRO A 1 104 ? -17.955 6.497 22.935 1.00 89.88 104 PRO A C 1
ATOM 846 O O . PRO A 1 104 ? -18.629 7.070 22.069 1.00 89.88 104 PRO A O 1
ATOM 849 N N . LEU A 1 105 ? -18.222 6.550 24.235 1.00 89.12 105 LEU A N 1
ATOM 850 C CA . LEU A 1 105 ? -19.350 7.268 24.832 1.00 89.12 105 LEU A CA 1
ATOM 851 C C . LEU A 1 105 ? -18.876 8.415 25.725 1.00 89.12 105 LEU A C 1
ATOM 853 O O . LEU A 1 105 ? -19.436 9.505 25.660 1.00 89.12 105 LEU A O 1
ATOM 857 N N . GLU A 1 106 ? -17.854 8.158 26.539 1.00 90.88 106 GLU A N 1
ATOM 858 C CA . GLU A 1 106 ? -17.288 9.120 27.487 1.00 90.88 106 GLU A CA 1
ATOM 859 C C . GLU A 1 106 ? -16.123 9.893 26.860 1.00 90.88 106 GLU A C 1
ATOM 861 O O . GLU A 1 106 ? -15.489 9.429 25.907 1.00 90.88 106 GLU A O 1
ATOM 866 N N . GLN A 1 107 ? -15.841 11.080 27.395 1.00 92.94 107 GLN A N 1
ATOM 867 C CA . GLN A 1 107 ? -14.817 11.975 26.861 1.00 92.94 107 GLN A CA 1
ATOM 868 C C . GLN A 1 107 ? -13.431 11.313 26.865 1.00 92.94 107 GLN A C 1
ATOM 870 O O . GLN A 1 107 ? -12.714 11.368 25.867 1.00 92.94 107 GLN A O 1
ATOM 875 N N . GLU A 1 108 ? -13.096 10.580 27.921 1.00 94.12 108 GLU A N 1
ATOM 876 C CA . GLU A 1 108 ? -11.831 9.857 28.028 1.00 94.12 108 GLU A CA 1
ATOM 877 C C . GLU A 1 108 ? -11.728 8.714 27.004 1.00 94.12 108 GLU A C 1
ATOM 879 O O . GLU A 1 108 ? -10.655 8.454 26.462 1.00 94.12 108 GLU A O 1
ATOM 884 N N . GLU A 1 109 ? -12.839 8.055 26.655 1.00 94.69 109 GLU A N 1
ATOM 885 C CA . GLU A 1 109 ? -12.847 7.038 25.593 1.00 94.69 109 GLU A CA 1
ATOM 886 C C . GLU A 1 109 ? -12.616 7.660 24.209 1.00 94.69 109 GLU A C 1
ATOM 888 O O . GLU A 1 109 ? -11.973 7.053 23.343 1.00 94.69 109 GLU A O 1
ATOM 893 N N . ILE A 1 110 ? -13.141 8.871 23.994 1.00 94.75 110 ILE A N 1
ATOM 894 C CA . ILE A 1 110 ? -12.910 9.653 22.777 1.00 94.75 110 ILE A CA 1
ATOM 895 C C . ILE A 1 110 ? -11.433 10.051 22.694 1.00 94.75 110 ILE A C 1
ATOM 897 O O . ILE A 1 110 ? -10.832 9.890 21.631 1.00 94.75 110 ILE A O 1
ATOM 901 N N . GLU A 1 111 ? -10.831 10.495 23.796 1.00 96.06 111 GLU A N 1
ATOM 902 C CA . GLU A 1 111 ? -9.408 10.854 23.871 1.00 96.06 111 GLU A CA 1
ATOM 903 C C . GLU A 1 111 ? -8.492 9.653 23.616 1.00 96.06 111 GLU A C 1
ATOM 905 O O . GLU A 1 111 ? -7.555 9.754 22.816 1.00 96.06 111 GLU A O 1
ATOM 910 N N . ILE A 1 112 ? -8.801 8.486 24.199 1.00 95.75 112 ILE A N 1
ATOM 911 C CA . ILE A 1 112 ? -8.093 7.232 23.903 1.00 95.75 112 ILE A CA 1
ATOM 912 C C . ILE A 1 112 ? -8.158 6.950 22.400 1.00 95.75 112 ILE A C 1
ATOM 914 O O . ILE A 1 112 ? -7.128 6.713 21.765 1.00 95.75 112 ILE A O 1
ATOM 918 N N . ARG A 1 113 ? -9.350 7.014 21.793 1.00 95.12 113 ARG A N 1
ATOM 919 C CA . ARG A 1 113 ? -9.500 6.773 20.351 1.00 95.12 113 ARG A CA 1
ATOM 920 C C . ARG A 1 113 ? -8.704 7.772 19.510 1.00 95.12 113 ARG A C 1
ATOM 922 O O . ARG A 1 113 ? -7.997 7.348 18.601 1.00 95.12 113 ARG A O 1
ATOM 929 N N . GLN A 1 114 ? -8.773 9.061 19.829 1.00 94.69 114 GLN A N 1
ATOM 930 C CA . GLN A 1 114 ? -8.048 10.110 19.107 1.00 94.69 114 GLN A CA 1
ATOM 931 C C . GLN A 1 114 ? -6.530 9.934 19.181 1.00 94.69 114 GLN A C 1
ATOM 933 O O . GLN A 1 114 ? -5.842 10.145 18.182 1.00 94.69 114 GLN A O 1
ATOM 938 N N . LYS A 1 115 ? -6.001 9.502 20.333 1.00 95.88 115 LYS A N 1
ATOM 939 C CA . LYS A 1 115 ? -4.577 9.182 20.497 1.00 95.88 115 LYS A CA 1
ATOM 940 C C . LYS A 1 115 ? -4.136 8.093 19.516 1.00 95.88 115 LYS A C 1
ATOM 942 O O . LYS A 1 115 ? -3.126 8.261 18.835 1.00 95.88 115 LYS A O 1
ATOM 947 N N . PHE A 1 116 ? -4.902 7.006 19.416 1.00 95.25 116 PHE A N 1
ATOM 948 C CA . PHE A 1 116 ? -4.607 5.921 18.477 1.00 95.25 116 PHE A CA 1
ATOM 949 C C . PHE A 1 116 ? -4.800 6.344 17.016 1.00 95.25 116 PHE A C 1
ATOM 951 O O . PHE A 1 116 ? -3.931 6.056 16.198 1.00 95.25 116 PHE A O 1
ATOM 958 N N . ASP A 1 117 ? -5.867 7.078 16.688 1.00 94.56 117 ASP A N 1
ATOM 959 C CA . ASP A 1 117 ? -6.094 7.607 15.335 1.00 94.56 117 ASP A CA 1
ATOM 960 C C . ASP A 1 117 ? -4.920 8.487 14.872 1.00 94.56 117 ASP A C 1
ATOM 962 O O . ASP A 1 117 ? -4.400 8.304 13.769 1.00 94.56 117 ASP A O 1
ATOM 966 N N . LYS A 1 118 ? -4.443 9.393 15.739 1.00 95.00 118 LYS A N 1
ATOM 967 C CA . LYS A 1 118 ? -3.301 10.273 15.450 1.00 95.00 118 LYS A CA 1
ATOM 968 C C . LYS A 1 118 ? -2.004 9.489 15.262 1.00 95.00 118 LYS A C 1
ATOM 970 O O . LYS A 1 118 ? -1.220 9.829 14.378 1.00 95.00 118 LYS A O 1
ATOM 975 N N . LEU A 1 119 ? -1.778 8.451 16.070 1.00 94.81 119 LEU A N 1
ATOM 976 C CA . LEU A 1 119 ? -0.621 7.564 15.932 1.00 94.81 119 LEU A CA 1
ATOM 977 C C . LEU A 1 119 ? -0.645 6.823 14.587 1.00 94.81 119 LEU A C 1
ATOM 979 O O . LEU A 1 119 ? 0.362 6.816 13.882 1.00 94.81 119 LEU A O 1
ATOM 983 N N . ILE A 1 120 ? -1.795 6.265 14.193 1.00 94.56 120 ILE A N 1
ATOM 984 C CA . ILE A 1 120 ? -1.956 5.577 12.900 1.00 94.56 120 ILE A CA 1
ATOM 985 C C . ILE A 1 120 ? -1.710 6.544 11.743 1.00 94.56 120 ILE A C 1
ATOM 987 O O . ILE A 1 120 ? -0.966 6.216 10.817 1.00 94.56 120 ILE A O 1
ATOM 991 N N . GLU A 1 121 ? -2.318 7.730 11.786 1.00 94.75 121 GLU A N 1
ATOM 992 C CA . GLU A 1 121 ? -2.170 8.744 10.740 1.00 94.75 121 GLU A CA 1
ATOM 993 C C . GLU A 1 121 ? -0.718 9.208 10.620 1.00 94.75 121 GLU A C 1
ATOM 995 O O . GLU A 1 121 ? -0.168 9.224 9.521 1.00 94.75 121 GLU A O 1
ATOM 1000 N N . THR A 1 122 ? -0.067 9.486 11.751 1.00 95.19 122 THR A N 1
ATOM 1001 C CA . THR A 1 122 ? 1.329 9.934 11.790 1.00 95.19 122 THR A CA 1
ATOM 1002 C C . THR A 1 122 ? 2.271 8.856 11.257 1.00 95.19 122 THR A C 1
ATOM 1004 O O . THR A 1 122 ? 3.110 9.154 10.409 1.00 95.19 122 THR A O 1
ATOM 1007 N N . ASN A 1 123 ? 2.117 7.600 11.682 1.00 93.94 123 ASN A N 1
ATOM 1008 C CA . ASN A 1 123 ? 2.955 6.497 11.202 1.00 93.94 123 ASN A CA 1
ATOM 1009 C C . ASN A 1 123 ? 2.739 6.228 9.707 1.00 93.94 123 ASN A C 1
ATOM 1011 O O . ASN A 1 123 ? 3.705 6.042 8.969 1.00 93.94 123 ASN A O 1
ATOM 1015 N N . THR A 1 124 ? 1.484 6.252 9.245 1.00 94.81 124 THR A N 1
ATOM 1016 C CA . THR A 1 124 ? 1.159 6.069 7.821 1.00 94.81 124 THR A CA 1
ATOM 1017 C C . THR A 1 124 ? 1.729 7.211 6.980 1.00 94.81 124 THR A C 1
ATOM 1019 O O . THR A 1 124 ? 2.241 6.961 5.895 1.00 94.81 124 THR A O 1
ATOM 1022 N N . LEU A 1 125 ? 1.689 8.452 7.478 1.00 95.69 125 LEU A N 1
ATOM 1023 C CA . LEU A 1 125 ? 2.256 9.614 6.796 1.00 95.69 125 LEU A CA 1
ATOM 1024 C C . LEU A 1 125 ? 3.782 9.521 6.676 1.00 95.69 125 LEU A C 1
ATOM 1026 O O . LEU A 1 125 ? 4.306 9.713 5.585 1.00 95.69 125 LEU A O 1
ATOM 1030 N N . HIS A 1 126 ? 4.496 9.188 7.757 1.00 95.62 126 HIS A N 1
ATOM 1031 C CA . HIS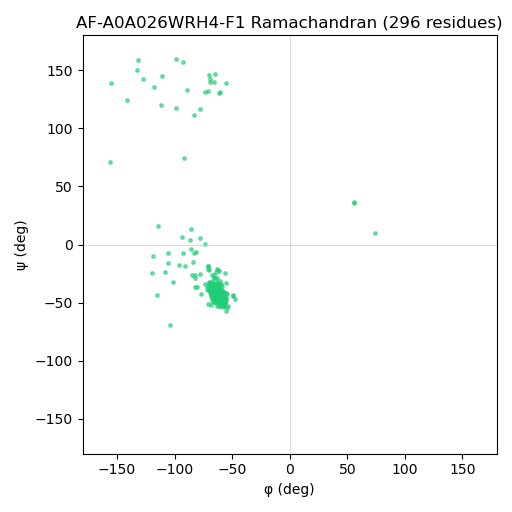 A 1 126 ? 5.954 9.011 7.703 1.00 95.62 126 HIS A CA 1
ATOM 1032 C C . HIS A 1 126 ? 6.347 7.879 6.750 1.00 95.62 126 HIS A C 1
ATOM 1034 O O . HIS A 1 126 ? 7.271 8.037 5.954 1.00 95.62 126 HIS A O 1
ATOM 1040 N N . TYR A 1 127 ? 5.613 6.763 6.788 1.00 95.50 127 TYR A N 1
ATOM 1041 C CA . TYR A 1 127 ? 5.830 5.656 5.862 1.00 95.50 127 TYR A CA 1
ATOM 1042 C C . TYR A 1 127 ? 5.583 6.073 4.405 1.00 95.50 127 TYR A C 1
ATOM 1044 O O . TYR A 1 127 ? 6.404 5.782 3.539 1.00 95.50 127 TYR A O 1
ATOM 1052 N N . MET A 1 128 ? 4.505 6.820 4.144 1.00 96.25 128 MET A N 1
ATOM 1053 C CA . MET A 1 128 ? 4.209 7.373 2.822 1.00 96.25 128 MET A CA 1
ATOM 1054 C C . MET A 1 128 ? 5.328 8.289 2.325 1.00 96.25 128 MET A C 1
ATOM 1056 O O . MET A 1 128 ? 5.766 8.143 1.191 1.00 96.25 128 MET A O 1
ATOM 1060 N N . ILE A 1 129 ? 5.812 9.206 3.168 1.00 96.81 129 ILE A N 1
ATOM 1061 C CA . ILE A 1 129 ? 6.891 10.135 2.810 1.00 96.81 129 ILE A CA 1
ATOM 1062 C C . ILE A 1 129 ? 8.153 9.363 2.424 1.00 96.81 129 ILE A C 1
ATOM 1064 O O . ILE A 1 129 ? 8.748 9.669 1.397 1.00 96.81 129 ILE A O 1
ATOM 1068 N N . LEU A 1 130 ? 8.544 8.354 3.207 1.00 96.06 130 LEU A N 1
ATOM 1069 C CA . LEU A 1 130 ? 9.724 7.537 2.919 1.00 96.06 130 LEU A CA 1
ATOM 1070 C C . LEU A 1 130 ? 9.606 6.815 1.565 1.00 96.06 130 LEU A C 1
ATOM 1072 O O . LEU A 1 130 ? 10.529 6.863 0.749 1.00 96.06 130 LEU A O 1
ATOM 1076 N N . VAL A 1 131 ? 8.463 6.171 1.321 1.00 95.75 131 VAL A N 1
ATOM 1077 C CA . VAL A 1 131 ? 8.207 5.409 0.092 1.00 95.75 131 VAL A CA 1
ATOM 1078 C C . VAL A 1 131 ? 8.153 6.327 -1.128 1.00 95.75 131 VAL A C 1
ATOM 1080 O O . VAL A 1 131 ? 8.857 6.090 -2.108 1.00 95.75 131 VAL A O 1
ATOM 1083 N N . GLU A 1 132 ? 7.382 7.410 -1.063 1.00 95.31 132 GLU A N 1
ATOM 1084 C CA . GLU A 1 132 ? 7.223 8.329 -2.192 1.00 95.31 132 GLU A CA 1
ATOM 1085 C C . GLU A 1 132 ? 8.494 9.135 -2.472 1.00 95.31 132 GLU A C 1
ATOM 1087 O O . GLU A 1 132 ? 8.808 9.387 -3.633 1.00 95.31 132 GLU A O 1
ATOM 1092 N N . LEU A 1 133 ? 9.282 9.475 -1.444 1.00 95.38 133 LEU A N 1
ATOM 1093 C CA . LEU A 1 133 ? 10.605 10.074 -1.637 1.00 95.38 133 LEU A CA 1
ATOM 1094 C C . LEU A 1 133 ? 11.537 9.124 -2.398 1.00 95.38 133 LEU A C 1
ATOM 1096 O O . LEU A 1 133 ? 12.271 9.570 -3.275 1.00 95.38 133 LEU A O 1
ATOM 1100 N N . THR A 1 134 ? 11.472 7.824 -2.105 1.00 94.25 134 THR A N 1
ATOM 1101 C CA . THR A 1 134 ? 12.266 6.795 -2.793 1.00 94.25 134 THR A CA 1
ATOM 1102 C C . THR A 1 134 ? 11.818 6.614 -4.245 1.00 94.25 134 THR A C 1
ATOM 1104 O O . THR A 1 134 ? 12.643 6.538 -5.159 1.00 94.25 134 THR A O 1
ATOM 1107 N N . CYS A 1 135 ? 10.508 6.603 -4.504 1.00 94.06 135 CYS A N 1
ATOM 1108 C CA . CYS A 1 135 ? 9.981 6.571 -5.869 1.00 94.06 135 CYS A CA 1
ATOM 1109 C C . CYS A 1 135 ? 10.358 7.835 -6.652 1.00 94.06 135 CYS A C 1
ATOM 1111 O O . CYS A 1 135 ? 10.796 7.737 -7.798 1.00 94.06 135 CYS A O 1
ATOM 1113 N N . ALA A 1 136 ? 10.260 9.011 -6.027 1.00 94.19 136 ALA A N 1
ATOM 1114 C CA . ALA A 1 136 ? 10.660 10.275 -6.632 1.00 94.19 136 ALA A CA 1
ATOM 1115 C C . ALA A 1 136 ? 12.165 10.314 -6.926 1.00 94.19 136 ALA A C 1
ATOM 1117 O O . ALA A 1 136 ? 12.548 10.711 -8.024 1.00 94.19 136 ALA A O 1
ATOM 1118 N N . SER A 1 137 ? 13.021 9.857 -6.004 1.00 92.38 137 SER A N 1
ATOM 1119 C CA . SER A 1 137 ? 14.469 9.802 -6.239 1.00 92.38 137 SER A CA 1
ATOM 1120 C C . SER A 1 137 ? 14.819 8.867 -7.394 1.00 92.38 137 SER A C 1
ATOM 1122 O O . SER A 1 137 ? 15.654 9.221 -8.221 1.00 92.38 137 SER A O 1
ATOM 1124 N N . THR A 1 138 ? 14.141 7.721 -7.488 1.00 90.56 138 THR A N 1
ATOM 1125 C CA . THR A 1 138 ? 14.312 6.753 -8.585 1.00 90.56 138 THR A CA 1
ATOM 1126 C C . THR A 1 138 ? 13.886 7.356 -9.925 1.00 90.56 138 THR A C 1
ATOM 1128 O O . THR A 1 138 ? 14.631 7.309 -10.902 1.00 90.56 138 THR A O 1
ATOM 1131 N N . ALA A 1 139 ? 12.716 8.000 -9.970 1.00 92.38 139 ALA A N 1
ATOM 1132 C CA . ALA A 1 139 ? 12.216 8.653 -11.178 1.00 92.38 139 ALA A CA 1
ATOM 1133 C C . ALA A 1 139 ? 13.135 9.798 -11.634 1.00 92.38 139 ALA A C 1
ATOM 1135 O O . ALA A 1 139 ? 13.435 9.919 -12.821 1.00 92.38 139 ALA A O 1
ATOM 1136 N N . VAL A 1 140 ? 13.616 10.617 -10.693 1.00 92.31 140 VAL A N 1
ATOM 1137 C CA . VAL A 1 140 ? 14.561 11.703 -10.973 1.00 92.31 140 VAL A CA 1
ATOM 1138 C C . VAL A 1 140 ? 15.881 11.145 -11.499 1.00 92.31 140 VAL A C 1
ATOM 1140 O O . VAL A 1 140 ? 16.352 11.615 -12.532 1.00 92.31 140 VAL A O 1
ATOM 1143 N N . ALA A 1 141 ? 16.456 10.132 -10.844 1.00 90.31 141 ALA A N 1
ATOM 1144 C CA . ALA A 1 141 ? 17.687 9.492 -11.303 1.00 90.31 141 ALA A CA 1
ATOM 1145 C C . ALA A 1 141 ? 17.536 8.976 -12.742 1.00 90.31 141 ALA A C 1
ATOM 1147 O O . ALA A 1 141 ? 18.332 9.347 -13.606 1.00 90.31 141 ALA A O 1
ATOM 1148 N N . SER A 1 142 ? 16.454 8.246 -13.025 1.00 91.19 142 SER A N 1
ATOM 1149 C CA . SER A 1 142 ? 16.192 7.696 -14.356 1.00 91.19 142 SER A CA 1
ATOM 1150 C C . SER A 1 142 ? 15.999 8.770 -15.434 1.00 91.19 142 SER A C 1
ATOM 1152 O O . SER A 1 142 ? 16.506 8.632 -16.549 1.00 91.19 142 SER A O 1
ATOM 1154 N N . LEU A 1 143 ? 15.367 9.903 -15.103 1.00 91.75 143 LEU A N 1
ATOM 1155 C CA . LEU A 1 143 ? 15.247 11.042 -16.023 1.00 91.75 143 LEU A CA 1
ATOM 1156 C C . LEU A 1 143 ? 16.610 11.656 -16.389 1.00 91.75 143 LEU A C 1
ATOM 1158 O O . LEU A 1 143 ? 16.792 12.154 -17.504 1.00 91.75 143 LEU A O 1
ATOM 1162 N N . PHE A 1 144 ? 17.576 11.634 -15.469 1.00 89.50 144 PHE A N 1
ATOM 1163 C CA . PHE A 1 144 ? 18.922 12.148 -15.721 1.00 89.50 144 PHE A CA 1
ATOM 1164 C C . PHE A 1 144 ? 19.851 11.126 -16.387 1.00 89.50 144 PHE A C 1
ATOM 1166 O O . PHE A 1 144 ? 20.776 11.546 -17.089 1.00 89.50 144 PHE A O 1
ATOM 1173 N N . THR A 1 145 ? 19.618 9.822 -16.211 1.00 89.06 145 THR A N 1
ATOM 1174 C CA . THR A 1 145 ? 20.469 8.757 -16.762 1.00 89.06 145 THR A CA 1
ATOM 1175 C C . THR A 1 145 ? 19.846 8.071 -17.972 1.00 89.06 145 THR A C 1
ATOM 1177 O O . THR A 1 145 ? 20.335 8.237 -19.090 1.00 89.06 145 THR A O 1
ATOM 1180 N N . ASP A 1 146 ? 18.777 7.312 -17.760 1.00 87.44 146 ASP A N 1
ATOM 1181 C CA . ASP A 1 146 ? 18.237 6.349 -18.723 1.00 87.44 146 ASP A CA 1
ATOM 1182 C C . ASP A 1 146 ? 17.466 7.080 -19.815 1.00 87.44 146 ASP A C 1
ATOM 1184 O O . ASP A 1 146 ? 17.687 6.848 -21.005 1.00 87.44 146 ASP A O 1
ATOM 1188 N N . TYR A 1 147 ? 16.669 8.076 -19.419 1.00 86.94 147 TYR A N 1
ATOM 1189 C CA . TYR A 1 147 ? 15.893 8.883 -20.349 1.00 86.94 147 TYR A CA 1
ATOM 1190 C C . TYR A 1 147 ? 16.779 9.596 -21.375 1.00 86.94 147 TYR A C 1
ATOM 1192 O O . TYR A 1 147 ? 16.477 9.595 -22.569 1.00 86.94 147 TYR A O 1
ATOM 1200 N N . ARG A 1 148 ? 17.920 10.145 -20.933 1.00 85.56 148 ARG A N 1
ATOM 1201 C CA . ARG A 1 148 ? 18.902 10.793 -21.820 1.00 85.56 148 ARG A CA 1
ATOM 1202 C C . ARG A 1 148 ? 19.569 9.816 -22.788 1.00 85.56 148 ARG A C 1
ATOM 1204 O O . ARG A 1 148 ? 20.000 10.235 -23.857 1.00 85.56 148 ARG A O 1
ATOM 1211 N N . LYS A 1 149 ? 19.652 8.536 -22.420 1.00 87.75 149 LYS A N 1
ATOM 1212 C CA . LYS A 1 149 ? 20.200 7.452 -23.246 1.00 87.75 149 LYS A CA 1
ATOM 1213 C C . LYS A 1 149 ? 19.127 6.719 -24.055 1.00 87.75 149 LYS A C 1
ATOM 1215 O O . LYS A 1 149 ? 19.442 5.712 -24.683 1.00 87.75 149 LYS A O 1
ATOM 1220 N N . THR A 1 150 ? 17.878 7.194 -24.052 1.00 86.38 150 THR A N 1
ATOM 1221 C CA . THR A 1 150 ? 16.729 6.519 -24.682 1.00 86.38 150 THR A CA 1
ATOM 1222 C C . THR A 1 150 ? 16.522 5.080 -24.188 1.00 86.38 150 THR A C 1
ATOM 1224 O O . THR A 1 150 ? 16.157 4.187 -24.951 1.00 86.38 150 THR A O 1
ATOM 1227 N N . GLN A 1 151 ? 16.773 4.848 -22.898 1.00 88.31 151 GLN A N 1
ATOM 1228 C CA . GLN A 1 151 ? 16.586 3.566 -22.221 1.00 88.31 151 GLN A CA 1
ATOM 1229 C C . GLN A 1 151 ? 15.422 3.641 -21.226 1.00 88.31 151 GLN A C 1
ATOM 1231 O O . GLN A 1 151 ? 15.174 4.674 -20.606 1.00 88.31 151 GLN A O 1
ATOM 1236 N N . LEU A 1 152 ? 14.694 2.532 -21.087 1.00 90.00 152 LEU A N 1
ATOM 1237 C CA . LEU A 1 152 ? 13.630 2.402 -20.092 1.00 90.00 152 LEU A CA 1
ATOM 1238 C C . LEU A 1 152 ? 14.224 2.343 -18.679 1.00 90.00 152 LEU A C 1
ATOM 1240 O O . LEU A 1 152 ? 15.289 1.757 -18.492 1.00 90.00 152 LEU A O 1
ATOM 1244 N N . THR A 1 153 ? 13.515 2.902 -17.692 1.00 89.50 153 THR A N 1
ATOM 1245 C CA . THR A 1 153 ? 13.926 2.867 -16.276 1.00 89.50 153 THR A CA 1
ATOM 1246 C C . THR A 1 153 ? 14.079 1.438 -15.774 1.00 89.50 153 THR A C 1
ATOM 1248 O O . THR A 1 153 ? 15.054 1.095 -15.111 1.00 89.50 153 THR A O 1
ATOM 1251 N N . PHE A 1 154 ? 13.103 0.595 -16.111 1.00 89.44 154 PHE A N 1
ATOM 1252 C CA . PHE A 1 154 ? 13.126 -0.827 -15.808 1.00 89.44 154 PHE A CA 1
ATOM 1253 C C . PHE A 1 154 ? 13.113 -1.591 -17.121 1.00 89.44 154 PHE A C 1
ATOM 1255 O O . PHE A 1 154 ? 12.324 -1.273 -18.018 1.00 89.44 154 PHE A O 1
ATOM 1262 N N . ARG A 1 155 ? 13.963 -2.615 -17.238 1.00 88.56 155 ARG A N 1
ATOM 1263 C CA . ARG A 1 155 ? 13.922 -3.468 -18.435 1.00 88.56 155 ARG A CA 1
ATOM 1264 C C . ARG A 1 155 ? 12.597 -4.223 -18.451 1.00 88.56 155 ARG A C 1
ATOM 1266 O O . ARG A 1 155 ? 12.049 -4.590 -17.407 1.00 88.56 155 ARG A O 1
ATOM 1273 N N . ALA A 1 156 ? 12.042 -4.326 -19.644 1.00 90.50 156 ALA A N 1
ATOM 1274 C CA . ALA A 1 156 ? 10.703 -4.812 -19.873 1.00 90.50 156 ALA A CA 1
ATOM 1275 C C . ALA A 1 156 ? 10.619 -5.355 -21.293 1.00 90.50 156 ALA A C 1
ATOM 1277 O O . ALA A 1 156 ? 11.101 -4.725 -22.238 1.00 90.50 156 ALA A O 1
ATOM 1278 N N . TRP A 1 157 ? 9.937 -6.483 -21.439 1.00 92.19 157 TRP A N 1
ATOM 1279 C CA . TRP A 1 157 ? 9.590 -7.029 -22.734 1.00 92.19 157 TRP A CA 1
ATOM 1280 C C . TRP A 1 157 ? 8.244 -6.462 -23.170 1.00 92.19 157 TRP A C 1
ATOM 1282 O O . TRP A 1 157 ? 7.276 -6.438 -22.402 1.00 92.19 157 TRP A O 1
ATOM 1292 N N . LEU A 1 158 ? 8.179 -6.000 -24.417 1.00 91.38 158 LEU A N 1
ATOM 1293 C CA . LEU A 1 158 ? 6.995 -5.376 -24.993 1.00 91.38 158 LEU A CA 1
ATOM 1294 C C . LEU A 1 158 ? 6.643 -6.066 -26.311 1.00 91.38 158 LEU A C 1
ATOM 1296 O O . LEU A 1 158 ? 7.537 -6.368 -27.101 1.00 91.38 158 LEU A O 1
ATOM 1300 N N . PRO A 1 159 ? 5.346 -6.250 -26.610 1.00 90.19 159 PRO A N 1
ATOM 1301 C CA . PRO A 1 159 ? 4.911 -6.879 -27.856 1.00 90.19 159 PRO A CA 1
ATOM 1302 C C . PRO A 1 159 ? 5.072 -5.963 -29.082 1.00 90.19 159 PRO A C 1
ATOM 1304 O O . PRO A 1 159 ? 4.705 -6.345 -30.190 1.00 90.19 159 PRO A O 1
ATOM 1307 N N . PHE A 1 160 ? 5.576 -4.741 -28.898 1.00 90.88 160 PHE A N 1
ATOM 1308 C CA . PHE A 1 160 ? 5.805 -3.761 -29.951 1.00 90.88 160 PHE A CA 1
ATOM 1309 C C . PHE A 1 160 ? 7.203 -3.160 -29.829 1.00 90.88 160 PHE A C 1
ATOM 1311 O O . PHE A 1 160 ? 7.747 -3.008 -28.735 1.00 90.88 160 PHE A O 1
ATOM 1318 N N . ASN A 1 161 ? 7.768 -2.761 -30.968 1.00 87.38 161 ASN A N 1
ATOM 1319 C CA . ASN A 1 161 ? 9.046 -2.068 -30.992 1.00 87.38 161 ASN A CA 1
ATOM 1320 C C . ASN A 1 161 ? 8.854 -0.593 -30.599 1.00 87.38 161 ASN A C 1
ATOM 1322 O O . ASN A 1 161 ? 8.192 0.172 -31.303 1.00 87.38 161 ASN A O 1
ATOM 1326 N N . TYR A 1 162 ? 9.462 -0.185 -29.488 1.00 87.44 162 TYR A N 1
ATOM 1327 C CA . TYR A 1 162 ? 9.414 1.186 -28.977 1.00 87.44 162 TYR A CA 1
ATOM 1328 C C . TYR A 1 162 ? 10.491 2.107 -29.582 1.00 87.44 162 TYR A C 1
ATOM 1330 O O . TYR A 1 162 ? 10.679 3.212 -29.089 1.00 87.44 162 TYR A O 1
ATOM 1338 N N . SER A 1 163 ? 11.164 1.706 -30.672 1.00 86.25 163 SER A N 1
ATOM 1339 C CA . SER A 1 163 ? 12.141 2.552 -31.394 1.00 86.25 163 SER A CA 1
ATOM 1340 C C . SER A 1 163 ? 11.560 3.895 -31.861 1.00 86.25 163 SER A C 1
ATOM 1342 O O . SER A 1 163 ? 12.297 4.858 -32.054 1.00 86.25 163 SER A O 1
ATOM 1344 N N . SER A 1 164 ? 10.238 3.977 -32.052 1.00 90.44 164 SER A N 1
ATOM 1345 C CA . SER A 1 164 ? 9.561 5.246 -32.330 1.00 90.44 164 SER A CA 1
ATOM 1346 C C . SER A 1 164 ? 9.529 6.130 -31.086 1.00 90.44 164 SER A C 1
ATOM 1348 O O . SER A 1 164 ? 9.074 5.702 -30.024 1.00 90.44 164 SER A O 1
ATOM 1350 N N . THR A 1 165 ? 9.903 7.404 -31.242 1.00 89.31 165 THR A N 1
ATOM 1351 C CA . THR A 1 165 ? 9.909 8.405 -30.167 1.00 89.31 165 THR A CA 1
ATOM 1352 C C . THR A 1 165 ? 8.590 8.433 -29.394 1.00 89.31 165 THR A C 1
ATOM 1354 O O . THR A 1 165 ? 8.606 8.454 -28.167 1.00 89.31 165 THR A O 1
ATOM 1357 N N . MET A 1 166 ? 7.441 8.374 -30.072 1.00 90.62 166 MET A N 1
ATOM 1358 C CA . MET A 1 166 ? 6.134 8.419 -29.406 1.00 90.62 166 MET A CA 1
ATOM 1359 C C . MET A 1 166 ? 5.897 7.201 -28.497 1.00 90.62 166 MET A C 1
ATOM 1361 O O . MET A 1 166 ? 5.466 7.357 -27.354 1.00 90.62 166 MET A O 1
ATOM 1365 N N . LEU A 1 167 ? 6.205 5.996 -28.987 1.00 91.88 167 LEU A N 1
ATOM 1366 C CA . LEU A 1 167 ? 6.017 4.748 -28.241 1.00 91.88 167 LEU A CA 1
ATOM 1367 C C . LEU A 1 167 ? 6.998 4.630 -27.072 1.00 91.88 167 LEU A C 1
ATOM 1369 O O . LEU A 1 167 ? 6.615 4.149 -26.003 1.00 91.88 167 LEU A O 1
ATOM 1373 N N . TYR A 1 168 ? 8.228 5.118 -27.249 1.00 92.88 168 TYR A N 1
ATOM 1374 C CA . TYR A 1 168 ? 9.211 5.212 -26.174 1.00 92.88 168 TYR A CA 1
ATOM 1375 C C . TYR A 1 168 ? 8.694 6.062 -25.006 1.00 92.88 168 TYR A C 1
ATOM 1377 O O . TYR A 1 168 ? 8.636 5.571 -23.881 1.00 92.88 168 TYR A O 1
ATOM 1385 N N . HIS A 1 169 ? 8.246 7.299 -25.264 1.00 93.44 169 HIS A N 1
ATOM 1386 C CA . HIS A 1 169 ? 7.751 8.185 -24.200 1.00 93.44 169 HIS A CA 1
ATOM 1387 C C . HIS A 1 169 ? 6.525 7.593 -23.505 1.00 93.44 169 HIS A C 1
ATOM 1389 O O . HIS A 1 169 ? 6.447 7.604 -22.278 1.00 93.44 169 HIS A O 1
ATOM 1395 N N . PHE A 1 170 ? 5.585 7.043 -24.281 1.00 93.88 170 PHE A N 1
ATOM 1396 C CA . PHE A 1 170 ? 4.401 6.389 -23.731 1.00 93.88 170 PHE A CA 1
ATOM 1397 C C . PHE A 1 170 ? 4.777 5.270 -22.751 1.00 93.88 170 PHE A C 1
ATOM 1399 O O . PHE A 1 170 ? 4.279 5.243 -21.628 1.00 93.88 170 PHE A O 1
ATOM 1406 N N . THR A 1 171 ? 5.696 4.392 -23.153 1.00 94.75 171 THR A N 1
ATOM 1407 C CA . THR A 1 171 ? 6.161 3.268 -22.331 1.00 94.75 171 THR A CA 1
ATOM 1408 C C . THR A 1 171 ? 6.923 3.752 -21.098 1.00 94.75 171 THR A C 1
ATOM 1410 O O . THR A 1 171 ? 6.650 3.304 -19.988 1.00 94.75 171 THR A O 1
ATOM 1413 N N . TYR A 1 172 ? 7.844 4.702 -21.268 1.00 94.94 172 TYR A N 1
ATOM 1414 C CA . TYR A 1 172 ? 8.655 5.245 -20.180 1.00 94.94 172 TYR A CA 1
ATOM 1415 C C . TYR A 1 172 ? 7.781 5.871 -19.080 1.00 94.94 172 TYR A C 1
ATOM 1417 O O . TYR A 1 172 ? 7.902 5.531 -17.902 1.00 94.94 172 TYR A O 1
ATOM 1425 N N . PHE A 1 173 ? 6.829 6.735 -19.452 1.00 95.06 173 PHE A N 1
ATOM 1426 C CA . PHE A 1 173 ? 5.912 7.333 -18.477 1.00 95.06 173 PHE A CA 1
ATOM 1427 C C . PHE A 1 173 ? 4.911 6.324 -17.914 1.00 95.06 173 PHE A C 1
ATOM 1429 O O . PHE A 1 173 ? 4.558 6.424 -16.740 1.00 95.06 173 PHE A O 1
ATOM 1436 N N . HIS A 1 174 ? 4.484 5.330 -18.698 1.00 96.12 174 HIS A N 1
ATOM 1437 C CA . HIS A 1 174 ? 3.674 4.225 -18.185 1.00 96.12 174 HIS A CA 1
ATOM 1438 C C . HIS A 1 174 ? 4.388 3.492 -17.042 1.00 96.12 174 HIS A C 1
ATOM 1440 O O . HIS A 1 174 ? 3.758 3.285 -16.004 1.00 96.12 174 HIS A O 1
ATOM 1446 N N . GLN A 1 175 ? 5.685 3.187 -17.164 1.00 95.44 175 GLN A N 1
ATOM 1447 C CA . GLN A 1 175 ? 6.460 2.551 -16.090 1.00 95.44 175 GLN A CA 1
ATOM 1448 C C . GLN A 1 175 ? 6.522 3.423 -14.829 1.00 95.44 175 GLN A C 1
ATOM 1450 O O . GLN A 1 175 ? 6.222 2.942 -13.737 1.00 95.44 175 GLN A O 1
ATOM 1455 N N . LEU A 1 176 ? 6.851 4.712 -14.970 1.00 95.12 176 LEU A N 1
ATOM 1456 C CA . LEU A 1 176 ? 6.965 5.621 -13.824 1.00 95.12 176 LEU A CA 1
ATOM 1457 C C . LEU A 1 176 ? 5.625 5.831 -13.108 1.00 95.12 176 LEU A C 1
ATOM 1459 O O . LEU A 1 176 ? 5.563 5.760 -11.882 1.00 95.12 176 LEU A O 1
ATOM 1463 N N . ILE A 1 177 ? 4.537 6.029 -13.858 1.00 96.00 177 ILE A N 1
ATOM 1464 C CA . ILE A 1 177 ? 3.197 6.172 -13.273 1.00 96.00 177 ILE A CA 1
ATOM 1465 C C . ILE A 1 177 ? 2.782 4.858 -12.601 1.00 96.00 177 ILE A C 1
ATOM 1467 O O . ILE A 1 177 ? 2.241 4.885 -11.497 1.00 96.00 177 ILE A O 1
ATOM 1471 N N . SER A 1 178 ? 3.058 3.707 -13.223 1.00 96.44 178 SER A N 1
ATOM 1472 C CA . SER A 1 178 ? 2.765 2.390 -12.639 1.00 96.44 178 SER A CA 1
ATOM 1473 C C . SER A 1 178 ? 3.511 2.165 -11.330 1.00 96.44 178 SER A C 1
ATOM 1475 O O . SER A 1 178 ? 2.910 1.677 -10.371 1.00 96.44 178 SER A O 1
ATOM 1477 N N . LEU A 1 179 ? 4.787 2.555 -11.273 1.00 94.81 179 LEU A N 1
ATOM 1478 C CA . LEU A 1 179 ? 5.608 2.481 -10.070 1.00 94.81 179 LEU A CA 1
ATOM 1479 C C . LEU A 1 179 ? 5.011 3.325 -8.939 1.00 94.81 179 LEU A C 1
ATOM 1481 O O . LEU A 1 179 ? 4.777 2.796 -7.856 1.00 94.81 179 LEU A O 1
ATOM 1485 N N . THR A 1 180 ? 4.721 4.604 -9.195 1.00 95.38 180 THR A N 1
ATOM 1486 C CA . THR A 1 180 ? 4.144 5.511 -8.189 1.00 95.38 180 THR A CA 1
ATOM 1487 C C . THR A 1 180 ? 2.765 5.043 -7.729 1.00 95.38 180 THR A C 1
ATOM 1489 O O . THR A 1 180 ? 2.445 5.032 -6.547 1.00 95.38 180 THR A O 1
ATOM 1492 N N . VAL A 1 181 ? 1.904 4.600 -8.642 1.00 96.31 181 VAL A N 1
ATOM 1493 C CA . VAL A 1 181 ? 0.586 4.084 -8.249 1.00 96.31 181 VAL A CA 1
ATOM 1494 C C . VAL A 1 181 ? 0.725 2.796 -7.422 1.00 96.31 181 VAL A C 1
ATOM 1496 O O . VAL A 1 181 ? -0.005 2.612 -6.444 1.00 96.31 181 VAL A O 1
ATOM 1499 N N . GLY A 1 182 ? 1.677 1.926 -7.775 1.00 96.44 182 GLY A N 1
ATOM 1500 C CA . GLY A 1 182 ? 2.025 0.734 -7.003 1.00 96.44 182 GLY A CA 1
ATOM 1501 C C . GLY A 1 182 ? 2.529 1.071 -5.596 1.00 96.44 182 GLY A C 1
ATOM 1502 O O . GLY A 1 182 ? 2.050 0.494 -4.618 1.00 96.44 182 GLY A O 1
ATOM 1503 N N . SER A 1 183 ? 3.418 2.054 -5.456 1.00 95.81 183 SER A N 1
ATOM 1504 C CA . SER A 1 183 ? 3.961 2.475 -4.160 1.00 95.81 183 SER A CA 1
ATOM 1505 C C . SER A 1 183 ? 2.886 3.053 -3.237 1.00 95.81 183 SER A C 1
ATOM 1507 O O . SER A 1 183 ? 2.756 2.621 -2.087 1.00 95.81 183 SER A O 1
ATOM 1509 N N . VAL A 1 184 ? 2.015 3.919 -3.761 1.00 96.25 184 VAL A N 1
ATOM 1510 C CA . VAL A 1 184 ? 0.884 4.465 -2.997 1.00 96.25 184 VAL A CA 1
ATOM 1511 C C . VAL A 1 184 ? -0.082 3.342 -2.589 1.00 96.25 184 VAL A C 1
ATOM 1513 O O . VAL A 1 184 ? -0.590 3.330 -1.465 1.00 96.25 184 VAL A O 1
ATOM 1516 N N . LEU A 1 185 ? -0.315 2.349 -3.456 1.00 96.25 185 LEU A N 1
ATOM 1517 C CA . LEU A 1 185 ? -1.119 1.165 -3.134 1.00 96.25 185 LEU A CA 1
ATOM 1518 C C . LEU A 1 185 ? -0.510 0.325 -1.998 1.00 96.25 185 LEU A C 1
ATOM 1520 O O . LEU A 1 185 ? -1.257 -0.154 -1.137 1.00 96.25 185 LEU A O 1
ATOM 1524 N N . HIS A 1 186 ? 0.815 0.151 -1.968 1.00 94.81 186 HIS A N 1
ATOM 1525 C CA . HIS A 1 186 ? 1.504 -0.523 -0.862 1.00 94.81 186 HIS A CA 1
ATOM 1526 C C . HIS A 1 186 ? 1.208 0.167 0.466 1.00 94.81 186 HIS A C 1
ATOM 1528 O O . HIS A 1 186 ? 0.703 -0.477 1.390 1.00 94.81 186 HIS A O 1
ATOM 1534 N N . VAL A 1 187 ? 1.436 1.482 0.518 1.00 96.00 187 VAL A N 1
ATOM 1535 C CA . VAL A 1 187 ? 1.179 2.312 1.700 1.00 96.00 187 VAL A CA 1
ATOM 1536 C C . VAL A 1 187 ? -0.289 2.224 2.123 1.00 96.00 187 VAL A C 1
ATOM 1538 O O . VAL A 1 187 ? -0.585 2.062 3.307 1.00 96.00 187 VAL A O 1
ATOM 1541 N N . A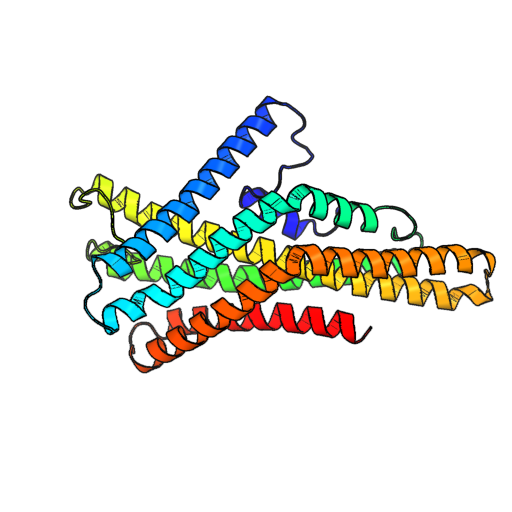LA A 1 188 ? -1.219 2.269 1.165 1.00 96.00 188 ALA A N 1
ATOM 1542 C CA . ALA A 1 188 ? -2.651 2.191 1.433 1.00 96.00 188 ALA A CA 1
ATOM 1543 C C . ALA A 1 188 ? -3.063 0.855 2.070 1.00 96.00 188 ALA A C 1
ATOM 1545 O O . ALA A 1 188 ? -3.820 0.834 3.043 1.00 96.00 188 ALA A O 1
ATOM 1546 N N . CYS A 1 189 ? -2.581 -0.261 1.516 1.00 96.62 189 CYS A N 1
ATOM 1547 C CA . CYS A 1 189 ? -2.902 -1.601 2.002 1.00 96.62 189 CYS A CA 1
ATOM 1548 C C . CYS A 1 189 ? -2.303 -1.848 3.390 1.00 96.62 189 CYS A C 1
ATOM 1550 O O . CYS A 1 189 ? -3.008 -2.270 4.309 1.00 96.62 189 CYS A O 1
ATOM 1552 N N . ASP A 1 190 ? -1.019 -1.528 3.553 1.00 95.62 190 ASP A N 1
ATOM 1553 C CA . ASP A 1 190 ? -0.298 -1.764 4.801 1.00 95.62 190 ASP A CA 1
ATOM 1554 C C . ASP A 1 190 ? -0.835 -0.865 5.909 1.00 95.62 190 ASP A C 1
ATOM 1556 O O . ASP A 1 190 ? -1.146 -1.354 6.995 1.00 95.62 190 ASP A O 1
ATOM 1560 N N . GLY A 1 191 ? -1.063 0.418 5.612 1.00 95.50 191 GLY A N 1
ATOM 1561 C CA . GLY A 1 191 ? -1.691 1.358 6.535 1.00 95.50 191 GLY A CA 1
ATOM 1562 C C . GLY A 1 191 ? -3.098 0.926 6.956 1.00 95.50 191 GLY A C 1
ATOM 1563 O O . GLY A 1 191 ? -3.480 1.125 8.108 1.00 95.50 191 GLY A O 1
ATOM 1564 N N . LEU A 1 192 ? -3.869 0.285 6.067 1.00 96.56 192 LEU A N 1
ATOM 1565 C CA . LEU A 1 192 ? -5.193 -0.245 6.408 1.00 96.56 192 LEU A CA 1
ATOM 1566 C C . LEU A 1 192 ? -5.087 -1.419 7.380 1.00 96.56 192 LEU A C 1
ATOM 1568 O O . LEU A 1 192 ? -5.759 -1.415 8.411 1.00 96.56 192 LEU A O 1
ATOM 1572 N N . ILE A 1 193 ? -4.264 -2.420 7.062 1.00 96.19 193 ILE A N 1
ATOM 1573 C CA . ILE A 1 193 ? -4.128 -3.626 7.889 1.00 96.19 193 ILE A CA 1
ATOM 1574 C C . ILE A 1 193 ? -3.558 -3.257 9.262 1.00 96.19 193 ILE A C 1
ATOM 1576 O O . ILE A 1 193 ? -4.131 -3.623 10.288 1.00 96.19 193 ILE A O 1
ATOM 1580 N N . CYS A 1 194 ? -2.484 -2.470 9.278 1.00 95.56 194 CYS A N 1
ATOM 1581 C CA . CYS A 1 194 ? -1.840 -1.983 10.492 1.00 95.56 194 CYS A CA 1
ATOM 1582 C C . CYS A 1 194 ? -2.771 -1.103 11.334 1.00 95.56 194 CYS A C 1
ATOM 1584 O O . CYS A 1 194 ? -2.860 -1.272 12.549 1.00 95.56 194 CYS A O 1
ATOM 1586 N N . GLY A 1 195 ? -3.517 -0.201 10.693 1.00 96.06 195 GLY A N 1
ATOM 1587 C CA . GLY A 1 195 ? -4.492 0.643 11.372 1.00 96.06 195 GLY A CA 1
ATOM 1588 C C . GLY A 1 195 ? -5.615 -0.167 12.021 1.00 96.06 195 GLY A C 1
ATOM 1589 O O . GLY A 1 195 ? -5.970 0.075 13.173 1.00 96.06 195 GLY A O 1
ATOM 1590 N N . LEU A 1 196 ? -6.142 -1.181 11.324 1.00 96.44 196 LEU A N 1
ATOM 1591 C CA . LEU A 1 196 ? -7.149 -2.087 11.887 1.00 96.44 196 LEU A CA 1
ATOM 1592 C C . LEU A 1 196 ? -6.595 -2.912 13.058 1.00 96.44 196 LEU A C 1
ATOM 1594 O O . LEU A 1 196 ? -7.317 -3.093 14.035 1.00 96.44 196 LEU A O 1
ATOM 1598 N N . LEU A 1 197 ? -5.337 -3.369 12.994 1.00 96.00 197 LEU A N 1
ATOM 1599 C CA . LEU A 1 197 ? -4.668 -4.045 14.115 1.00 96.00 197 LEU A CA 1
ATOM 1600 C C . LEU A 1 197 ? -4.565 -3.123 15.332 1.00 96.00 197 LEU A C 1
ATOM 1602 O O . LEU A 1 197 ? -4.969 -3.502 16.428 1.00 96.00 197 LEU A O 1
ATOM 1606 N N . LEU A 1 198 ? -4.107 -1.885 15.145 1.00 95.44 198 LEU A N 1
ATOM 1607 C CA . LEU A 1 198 ? -3.950 -0.946 16.254 1.00 95.44 198 LEU A CA 1
ATOM 1608 C C . LEU A 1 198 ? -5.299 -0.511 16.855 1.00 95.44 198 LEU A C 1
ATOM 1610 O O . LEU A 1 198 ? -5.395 -0.226 18.050 1.00 95.44 198 LEU A O 1
ATOM 1614 N N . HIS A 1 199 ? -6.380 -0.541 16.071 1.00 96.12 199 HIS A N 1
ATOM 1615 C CA . HIS A 1 199 ? -7.725 -0.363 16.613 1.00 96.12 199 HIS A CA 1
ATOM 1616 C C . HIS A 1 199 ? -8.154 -1.478 17.574 1.00 96.12 199 HIS A C 1
ATOM 1618 O O . HIS A 1 199 ? -8.988 -1.213 18.440 1.00 96.12 199 HIS A O 1
ATOM 1624 N N . ILE A 1 200 ? -7.575 -2.679 17.493 1.00 96.56 200 ILE A N 1
ATOM 1625 C CA . ILE A 1 200 ? -7.774 -3.724 18.508 1.00 96.56 200 ILE A CA 1
ATOM 1626 C C . ILE A 1 200 ? -7.181 -3.243 19.837 1.00 96.56 200 ILE A C 1
ATOM 1628 O O . ILE A 1 200 ? -7.891 -3.227 20.840 1.00 96.56 200 ILE A O 1
ATOM 1632 N N . CYS A 1 201 ? -5.939 -2.742 19.833 1.00 96.69 201 CYS A N 1
ATOM 1633 C CA . CYS A 1 201 ? -5.292 -2.169 21.021 1.00 96.69 201 CYS A CA 1
ATOM 1634 C C . CYS A 1 201 ? -6.096 -1.005 21.612 1.00 96.69 201 CYS A C 1
ATOM 1636 O O . CYS A 1 201 ? -6.325 -0.956 22.819 1.00 96.69 201 CYS A O 1
ATOM 1638 N N . CYS A 1 202 ? -6.595 -0.111 20.753 1.00 96.38 202 CYS A N 1
ATOM 1639 C CA . CYS A 1 202 ? -7.482 0.981 21.152 1.00 96.38 202 CYS A CA 1
ATOM 1640 C C . CYS A 1 202 ? -8.742 0.468 21.863 1.00 96.38 202 CYS A C 1
ATOM 1642 O O . CYS A 1 202 ? -9.125 0.984 22.912 1.00 96.38 202 CYS A O 1
ATOM 1644 N N . GLN A 1 203 ? -9.391 -0.560 21.313 1.00 96.69 203 GLN A N 1
ATOM 1645 C CA . GLN A 1 203 ? -10.595 -1.131 21.910 1.00 96.69 203 GLN A CA 1
ATOM 1646 C C . GLN A 1 203 ? -10.314 -1.867 23.224 1.00 96.69 203 GLN A C 1
ATOM 1648 O O . GLN A 1 203 ? -11.136 -1.780 24.133 1.00 96.69 203 GLN A O 1
ATOM 1653 N N . MET A 1 204 ? -9.161 -2.527 23.358 1.00 96.06 204 MET A N 1
ATOM 1654 C CA . MET A 1 204 ? -8.726 -3.132 24.621 1.00 96.06 204 MET A CA 1
ATOM 1655 C C . MET A 1 204 ? -8.455 -2.071 25.698 1.00 96.06 204 MET A C 1
ATOM 1657 O O . MET A 1 204 ? -8.820 -2.262 26.855 1.00 96.06 204 MET A O 1
ATOM 1661 N N . GLU A 1 205 ? -7.896 -0.915 25.328 1.00 96.12 205 GLU A N 1
ATOM 1662 C CA . GLU A 1 205 ? -7.673 0.201 26.257 1.00 96.12 205 GLU A CA 1
ATOM 1663 C C . GLU A 1 205 ? -8.986 0.848 26.719 1.00 96.12 205 GLU A C 1
ATOM 1665 O O . GLU A 1 205 ? -9.167 1.083 27.915 1.00 96.12 205 GLU A O 1
ATOM 1670 N N . ILE A 1 206 ? -9.945 1.036 25.805 1.00 95.81 206 ILE A N 1
ATOM 1671 C CA . ILE A 1 206 ? -11.306 1.484 26.146 1.00 95.81 206 ILE A CA 1
ATOM 1672 C C . ILE A 1 206 ? -11.997 0.467 27.062 1.00 95.81 206 ILE A C 1
ATOM 1674 O O . ILE A 1 206 ? -12.617 0.849 28.052 1.00 95.81 206 ILE A O 1
ATOM 1678 N N . LEU A 1 207 ? -11.880 -0.830 26.764 1.00 94.94 207 LEU A N 1
ATOM 1679 C CA . LEU A 1 207 ? -12.440 -1.876 27.614 1.00 94.94 207 LEU A CA 1
ATOM 1680 C C . LEU A 1 207 ? -11.814 -1.839 29.015 1.00 94.94 207 LEU A C 1
ATOM 1682 O O . LEU A 1 207 ? -12.546 -1.845 29.997 1.00 94.94 207 LEU A O 1
ATOM 1686 N N . SER A 1 208 ? -10.487 -1.732 29.127 1.00 94.00 208 SER A N 1
ATOM 1687 C CA . SER A 1 208 ? -9.791 -1.615 30.418 1.00 94.00 208 SER A CA 1
ATOM 1688 C C . SER A 1 208 ? -10.275 -0.407 31.227 1.00 94.00 208 SER A C 1
ATOM 1690 O O . SER A 1 208 ? -10.531 -0.524 32.426 1.00 94.00 208 SER A O 1
ATOM 1692 N N . TYR A 1 209 ? -10.463 0.740 30.569 1.00 93.44 209 TYR A N 1
ATOM 1693 C CA . TYR A 1 209 ? -11.025 1.937 31.190 1.00 93.44 209 TYR A CA 1
ATOM 1694 C C . TYR A 1 209 ? -12.439 1.692 31.742 1.00 93.44 209 TYR A C 1
ATOM 1696 O O . TYR A 1 209 ? -12.702 1.972 32.913 1.00 93.44 209 TYR A O 1
ATOM 1704 N N . ARG A 1 210 ? -13.327 1.091 30.939 1.00 92.56 210 ARG A N 1
ATOM 1705 C CA . ARG A 1 210 ? -14.691 0.739 31.365 1.00 92.56 210 ARG A CA 1
ATOM 1706 C C . ARG A 1 210 ? -14.690 -0.255 32.521 1.00 92.56 210 ARG A C 1
ATOM 1708 O O . ARG A 1 210 ? -15.437 -0.064 33.477 1.00 92.56 210 ARG A O 1
ATOM 1715 N N . LEU A 1 211 ? -13.815 -1.265 32.473 1.00 91.94 211 LEU A N 1
ATOM 1716 C CA . LEU A 1 211 ? -13.686 -2.274 33.524 1.00 91.94 211 LEU A CA 1
ATOM 1717 C C . LEU A 1 211 ? -13.296 -1.647 34.873 1.00 91.94 211 LEU A C 1
ATOM 1719 O O . LEU A 1 211 ? -13.850 -2.020 35.902 1.00 91.94 211 LEU A O 1
ATOM 1723 N N . LYS A 1 212 ? -12.407 -0.644 34.885 1.00 90.56 212 LYS A N 1
ATOM 1724 C CA . LYS A 1 212 ? -12.031 0.080 36.117 1.00 90.56 212 LYS A CA 1
ATOM 1725 C C . LYS A 1 212 ? -13.205 0.834 36.752 1.00 90.56 212 LYS A C 1
ATOM 1727 O O . LYS A 1 212 ? -13.239 0.983 37.969 1.00 90.56 212 LYS A O 1
ATOM 1732 N N . LYS A 1 213 ? -14.185 1.274 35.954 1.00 87.06 213 LYS A N 1
ATOM 1733 C CA . LYS A 1 213 ? -15.398 1.966 36.428 1.00 87.06 213 LYS A CA 1
ATOM 1734 C C . LYS A 1 213 ? -16.538 1.024 36.846 1.00 87.06 213 LYS A C 1
ATOM 1736 O O . LYS A 1 213 ? -17.558 1.500 37.351 1.00 87.06 213 LYS A O 1
ATOM 1741 N N . ILE A 1 214 ? -16.381 -0.296 36.688 1.00 84.88 214 ILE A N 1
ATOM 1742 C CA . ILE A 1 214 ? -17.423 -1.282 37.037 1.00 84.88 214 ILE A CA 1
ATOM 1743 C C . ILE A 1 214 ? -17.800 -1.230 38.515 1.00 84.88 214 ILE A C 1
ATOM 1745 O O . ILE A 1 214 ? -18.971 -1.416 38.833 1.00 84.88 214 ILE A O 1
ATOM 1749 N N . VAL A 1 215 ? -16.848 -0.933 39.406 1.00 77.38 215 VAL A N 1
ATOM 1750 C CA . VAL A 1 215 ? -17.103 -0.847 40.856 1.00 77.38 215 VAL A CA 1
ATOM 1751 C C . VAL A 1 215 ? -18.235 0.141 41.169 1.00 77.38 215 VAL A C 1
ATOM 1753 O O . VAL A 1 215 ? -19.026 -0.101 42.073 1.00 77.38 215 VAL A O 1
ATOM 1756 N N . CYS A 1 216 ? -18.370 1.205 40.373 1.00 72.50 216 CYS A N 1
ATOM 1757 C CA . CYS A 1 216 ? -19.421 2.210 40.530 1.00 72.50 216 CYS A CA 1
ATOM 1758 C C . CYS A 1 216 ? -20.683 1.930 39.688 1.00 72.50 216 CYS A C 1
ATOM 1760 O O . CYS A 1 216 ? -21.656 2.669 39.799 1.00 72.50 216 CYS A O 1
ATOM 1762 N N . SER A 1 217 ? -20.673 0.926 38.801 1.00 75.31 217 SER A N 1
ATOM 1763 C CA . SER A 1 217 ? -21.754 0.668 37.833 1.00 75.31 217 SER A CA 1
ATOM 1764 C C . SER A 1 217 ? -21.801 -0.803 37.362 1.00 75.31 217 SER A C 1
ATOM 1766 O O . SER A 1 217 ? -21.487 -1.106 36.206 1.00 75.31 217 SER A O 1
ATOM 1768 N N . PRO A 1 218 ? -22.217 -1.748 38.228 1.00 75.00 218 PRO A N 1
ATOM 1769 C CA . PRO A 1 218 ? -22.194 -3.185 37.929 1.00 75.00 218 PRO A CA 1
ATOM 1770 C C . PRO A 1 218 ? -23.071 -3.589 36.732 1.00 75.00 218 PRO A C 1
ATOM 1772 O O . PRO A 1 218 ? -22.787 -4.580 36.061 1.00 75.00 218 PRO A O 1
ATOM 1775 N N . GLU A 1 219 ? -24.084 -2.790 36.385 1.00 77.00 219 GLU A N 1
ATOM 1776 C CA . GLU A 1 219 ? -24.946 -3.028 35.218 1.00 77.00 219 GLU A CA 1
ATOM 1777 C C . GLU A 1 219 ? -24.180 -3.000 33.880 1.00 77.00 219 GLU A C 1
ATOM 1779 O O . GLU A 1 219 ? -24.589 -3.637 32.908 1.00 77.00 219 GLU A O 1
ATOM 1784 N N . ARG A 1 220 ? -23.008 -2.345 33.836 1.00 81.38 220 ARG A N 1
ATOM 1785 C CA . ARG A 1 220 ? -22.153 -2.237 32.640 1.00 81.38 220 ARG A CA 1
ATOM 1786 C C . ARG A 1 220 ? -21.268 -3.462 32.384 1.00 81.38 220 ARG A C 1
ATOM 1788 O O . ARG A 1 220 ? -20.635 -3.539 31.328 1.00 81.38 220 ARG A O 1
ATOM 1795 N N . ILE A 1 221 ? -21.228 -4.441 33.298 1.00 88.94 221 ILE A N 1
ATOM 1796 C CA . ILE A 1 221 ? -20.447 -5.683 33.123 1.00 88.94 221 ILE A CA 1
ATOM 1797 C C . ILE A 1 221 ? -20.880 -6.412 31.849 1.00 88.94 221 ILE A C 1
ATOM 1799 O O . ILE A 1 221 ? -20.037 -6.861 31.071 1.00 88.94 221 ILE A O 1
ATOM 1803 N N . ARG A 1 222 ? -22.195 -6.486 31.604 1.00 89.12 222 ARG A N 1
ATOM 1804 C CA . ARG A 1 222 ? -22.753 -7.145 30.417 1.00 89.12 222 ARG A CA 1
ATOM 1805 C C . ARG A 1 222 ? -22.202 -6.534 29.127 1.00 89.12 222 ARG A C 1
ATOM 1807 O O . ARG A 1 222 ? -21.756 -7.273 28.251 1.00 89.12 222 ARG A O 1
ATOM 1814 N N . ASP A 1 223 ? -22.175 -5.208 29.031 1.00 89.50 223 ASP A N 1
ATOM 1815 C CA . ASP A 1 223 ? -21.667 -4.501 27.851 1.00 89.50 223 ASP A CA 1
ATOM 1816 C C . ASP A 1 223 ? -20.158 -4.688 27.670 1.00 89.50 223 ASP A C 1
ATOM 1818 O O . ASP A 1 223 ? -19.692 -4.854 26.541 1.00 89.50 223 ASP A O 1
ATOM 1822 N N . CYS A 1 224 ? -19.397 -4.743 28.767 1.00 91.56 224 CYS A N 1
ATOM 1823 C CA . CYS A 1 224 ? -17.961 -5.026 28.733 1.00 91.56 224 CYS A CA 1
ATOM 1824 C C . CYS A 1 224 ? -17.672 -6.437 28.199 1.00 91.56 224 CYS A C 1
ATOM 1826 O O . CYS A 1 224 ? -16.793 -6.608 27.354 1.00 91.56 224 CYS A O 1
ATOM 1828 N N . VAL A 1 225 ? -18.442 -7.445 28.626 1.00 93.19 225 VAL A N 1
ATOM 1829 C CA . VAL A 1 225 ? -18.319 -8.824 28.120 1.00 93.19 225 VAL A CA 1
ATOM 1830 C C . VAL A 1 225 ? -18.675 -8.897 26.632 1.00 93.19 225 VAL A C 1
ATOM 1832 O O . VAL A 1 225 ? -17.960 -9.531 25.852 1.00 93.19 225 VAL A O 1
ATOM 1835 N N . ILE A 1 226 ? -19.743 -8.212 26.203 1.00 93.50 226 ILE A N 1
ATOM 1836 C CA . ILE A 1 226 ? -20.121 -8.144 24.782 1.00 93.50 226 ILE A CA 1
ATOM 1837 C C . ILE A 1 226 ? -19.017 -7.454 23.969 1.00 93.50 226 ILE A C 1
ATOM 1839 O O . ILE A 1 226 ? -18.632 -7.961 22.914 1.00 93.50 226 ILE A O 1
ATOM 1843 N N . GLN A 1 227 ? -18.473 -6.336 24.457 1.00 94.75 227 GLN A N 1
ATOM 1844 C CA . GLN A 1 227 ? -17.374 -5.626 23.803 1.00 94.75 227 GLN A CA 1
ATOM 1845 C C . GLN A 1 227 ? -16.127 -6.506 23.686 1.00 94.75 227 GLN A C 1
ATOM 1847 O O . GLN A 1 227 ? -15.565 -6.598 22.598 1.00 94.75 227 GLN A O 1
ATOM 1852 N N . HIS A 1 228 ? -15.726 -7.194 24.755 1.00 95.19 228 HIS A N 1
ATOM 1853 C CA . HIS A 1 228 ? -14.593 -8.121 24.738 1.00 95.19 228 HIS A CA 1
ATOM 1854 C C . HIS A 1 228 ? -14.757 -9.207 23.662 1.00 95.19 228 HIS A C 1
ATOM 1856 O O . HIS A 1 228 ? -13.871 -9.414 22.830 1.00 95.19 228 HIS A O 1
ATOM 1862 N N . ASN A 1 229 ? -15.930 -9.845 23.605 1.00 95.75 229 ASN A N 1
ATOM 1863 C CA . ASN A 1 229 ? -16.229 -10.859 22.591 1.00 95.75 229 ASN A CA 1
ATOM 1864 C C . ASN A 1 229 ? -16.202 -10.286 21.165 1.00 95.75 229 ASN A C 1
ATOM 1866 O O . ASN A 1 229 ? -15.753 -10.956 20.231 1.00 95.75 229 ASN A O 1
ATOM 1870 N N . LEU A 1 230 ? -16.650 -9.040 20.983 1.00 95.94 230 LEU A N 1
ATOM 1871 C CA . LEU A 1 230 ? -16.571 -8.349 19.697 1.00 95.94 230 LEU A CA 1
ATOM 1872 C C . LEU A 1 230 ? -15.132 -8.021 19.297 1.00 95.94 230 LEU A C 1
ATOM 1874 O O . LEU A 1 230 ? -14.807 -8.193 18.125 1.00 95.94 230 LEU A O 1
ATOM 1878 N N . ILE A 1 231 ? -14.270 -7.617 20.235 1.00 96.19 231 ILE A N 1
ATOM 1879 C CA . ILE A 1 231 ? -12.836 -7.395 19.986 1.00 96.19 231 ILE A CA 1
ATOM 1880 C C . ILE A 1 231 ? -12.182 -8.699 19.524 1.00 96.19 231 ILE A C 1
ATOM 1882 O O . ILE A 1 231 ? -11.515 -8.719 18.489 1.00 96.19 231 ILE A O 1
ATOM 1886 N N . PHE A 1 232 ? -12.437 -9.807 20.225 1.00 94.94 232 PHE A N 1
ATOM 1887 C CA . PHE A 1 232 ? -11.898 -11.115 19.853 1.00 94.94 232 PHE A CA 1
ATOM 1888 C C . PHE A 1 232 ? -12.379 -11.559 18.463 1.00 94.94 232 PHE A C 1
ATOM 1890 O O . PHE A 1 232 ? -11.584 -11.962 17.608 1.00 94.94 232 PHE A O 1
ATOM 1897 N N . LYS A 1 233 ? -13.682 -11.414 18.184 1.00 95.69 233 LYS A N 1
ATOM 1898 C CA . LYS A 1 233 ? -14.255 -11.713 16.863 1.00 95.69 233 LYS A CA 1
ATOM 1899 C C . LYS A 1 233 ? -13.663 -10.818 15.774 1.00 95.69 233 LYS A C 1
ATOM 1901 O O . LYS A 1 233 ? -13.367 -11.306 14.684 1.00 95.69 233 LYS A O 1
ATOM 1906 N N . PHE A 1 234 ? -13.481 -9.530 16.053 1.00 95.75 234 PHE A N 1
ATOM 1907 C CA . PHE A 1 234 ? -12.854 -8.578 15.142 1.00 95.75 234 PHE A CA 1
ATOM 1908 C C . PHE A 1 234 ? -11.418 -9.004 14.811 1.00 95.75 234 PHE A C 1
ATOM 1910 O O . PHE A 1 234 ? -11.085 -9.118 13.631 1.00 95.75 234 PHE A O 1
ATOM 1917 N N . ALA A 1 235 ? -10.605 -9.322 15.823 1.00 96.00 235 ALA A N 1
ATOM 1918 C CA . ALA A 1 235 ? -9.225 -9.775 15.654 1.00 96.00 235 ALA A CA 1
ATOM 1919 C C . ALA A 1 235 ? -9.145 -11.057 14.810 1.00 96.00 235 ALA A C 1
ATOM 1921 O O . ALA A 1 235 ? -8.371 -11.137 13.852 1.00 96.00 235 ALA A O 1
ATOM 1922 N N . PHE A 1 236 ? -10.009 -12.034 15.100 1.00 95.62 236 PHE A N 1
ATOM 1923 C CA . PHE A 1 236 ? -10.090 -13.275 14.333 1.00 95.62 236 PHE A CA 1
ATOM 1924 C C . PHE A 1 236 ? -10.474 -13.031 12.869 1.00 95.62 236 PHE A C 1
ATOM 1926 O O . PHE A 1 236 ? -9.860 -13.596 11.961 1.00 95.62 236 PHE A O 1
ATOM 1933 N N . MET A 1 237 ? -11.479 -12.187 12.616 1.00 95.75 237 MET A N 1
ATOM 1934 C CA . MET A 1 237 ? -11.898 -11.856 11.254 1.00 95.75 237 MET A CA 1
ATOM 1935 C C . MET A 1 237 ? -10.7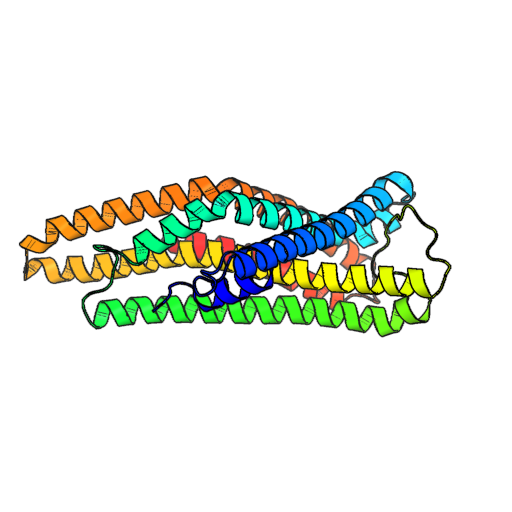98 -11.123 10.491 1.00 95.75 237 MET A C 1
ATOM 1937 O O . MET A 1 237 ? -10.521 -11.492 9.351 1.00 95.75 237 MET A O 1
ATOM 1941 N N . LEU A 1 238 ? -10.148 -10.138 11.112 1.00 95.44 238 LEU A N 1
ATOM 1942 C CA . LEU A 1 238 ? -9.036 -9.409 10.513 1.00 95.44 238 LEU A CA 1
ATOM 1943 C C . LEU A 1 238 ? -7.911 -10.372 10.111 1.00 95.44 238 LEU A C 1
ATOM 1945 O O . LEU A 1 238 ? -7.527 -10.414 8.940 1.00 95.44 238 LEU A O 1
ATOM 1949 N N . ASN A 1 239 ? -7.466 -11.220 11.043 1.00 94.88 239 ASN A N 1
ATOM 1950 C CA . ASN A 1 239 ? -6.427 -12.210 10.779 1.00 94.88 239 ASN A CA 1
ATOM 1951 C C . ASN A 1 239 ? -6.853 -13.192 9.676 1.00 94.88 239 ASN A C 1
ATOM 1953 O O . ASN A 1 239 ? -6.126 -13.405 8.712 1.00 94.88 239 ASN A O 1
ATOM 1957 N N . LYS A 1 240 ? -8.072 -13.741 9.727 1.00 95.38 240 LYS A N 1
ATOM 1958 C CA . LYS A 1 240 ? -8.562 -14.682 8.704 1.00 95.38 240 LYS A CA 1
ATOM 1959 C C . LYS A 1 240 ? -8.560 -14.080 7.295 1.00 95.38 240 LYS A C 1
ATOM 1961 O O . LYS A 1 240 ? -8.296 -14.807 6.339 1.00 95.38 240 LYS A O 1
ATOM 1966 N N . LYS A 1 241 ? -8.878 -12.789 7.156 1.00 94.06 241 LYS A N 1
ATOM 1967 C CA . LYS A 1 241 ? -8.987 -12.117 5.852 1.00 94.06 241 LYS A CA 1
ATOM 1968 C C . LYS A 1 241 ? -7.644 -11.667 5.297 1.00 94.06 241 LYS A C 1
ATOM 1970 O O . LYS A 1 241 ? -7.440 -11.785 4.093 1.00 94.06 241 LYS A O 1
ATOM 1975 N N . PHE A 1 242 ? -6.732 -11.216 6.156 1.00 94.56 242 PHE A N 1
ATOM 1976 C CA . PHE A 1 242 ? -5.451 -10.662 5.720 1.00 94.56 242 PHE A CA 1
ATOM 1977 C C . PHE A 1 242 ? -4.251 -11.581 5.946 1.00 94.56 242 PHE A C 1
ATOM 1979 O O . PHE A 1 242 ? -3.194 -11.279 5.403 1.00 94.56 242 PHE A O 1
ATOM 1986 N N . ARG A 1 243 ? -4.388 -12.732 6.631 1.00 94.75 243 ARG A N 1
ATOM 1987 C CA . ARG A 1 243 ? -3.269 -13.671 6.872 1.00 94.75 243 ARG A CA 1
ATOM 1988 C C . ARG A 1 243 ? -2.494 -13.999 5.606 1.00 94.75 243 ARG A C 1
ATOM 1990 O O . ARG A 1 243 ? -1.279 -13.961 5.620 1.00 94.75 243 ARG A O 1
ATOM 1997 N N . PHE A 1 244 ? -3.193 -14.272 4.503 1.00 94.31 244 PHE A N 1
ATOM 1998 C CA . PHE A 1 244 ? -2.543 -14.677 3.261 1.00 94.31 244 PHE A CA 1
ATOM 1999 C C . PHE A 1 244 ? -1.809 -13.498 2.613 1.00 94.31 244 PHE A C 1
ATOM 2001 O O . PHE A 1 244 ? -0.705 -13.667 2.113 1.00 94.31 244 PHE A O 1
ATOM 2008 N N . THR A 1 245 ? -2.368 -12.288 2.711 1.00 94.19 245 THR A N 1
ATOM 2009 C CA . THR A 1 245 ? -1.687 -11.057 2.288 1.00 94.19 245 THR A CA 1
ATOM 2010 C C . THR A 1 245 ? -0.454 -10.759 3.117 1.00 94.19 245 THR A C 1
ATOM 2012 O O . THR A 1 245 ? 0.581 -10.436 2.546 1.00 94.19 245 THR A O 1
ATOM 2015 N N . ILE A 1 246 ? -0.534 -10.937 4.433 1.00 94.38 246 ILE A N 1
ATOM 2016 C CA . ILE A 1 246 ? 0.601 -10.763 5.337 1.00 94.38 246 ILE A CA 1
ATOM 2017 C C . ILE A 1 246 ? 1.677 -11.817 5.030 1.00 94.38 246 ILE A C 1
ATOM 2019 O O . ILE A 1 246 ? 2.825 -11.461 4.801 1.00 94.38 246 ILE A O 1
ATOM 2023 N N . THR A 1 247 ? 1.324 -13.103 4.933 1.00 94.88 247 THR A N 1
ATOM 2024 C CA . THR A 1 247 ? 2.281 -14.174 4.606 1.00 94.88 247 THR A CA 1
ATOM 2025 C C . THR A 1 247 ? 2.972 -13.936 3.265 1.00 94.88 247 THR A C 1
ATOM 2027 O O . THR A 1 247 ? 4.194 -14.039 3.188 1.00 94.88 247 THR A O 1
ATOM 2030 N N . PHE A 1 248 ? 2.213 -13.581 2.225 1.00 94.06 248 PHE A N 1
ATOM 2031 C CA . PHE A 1 248 ? 2.779 -13.284 0.910 1.00 94.06 248 PHE A CA 1
ATOM 2032 C C . PHE A 1 248 ? 3.714 -12.070 0.955 1.00 94.06 248 PHE A C 1
ATOM 2034 O O . PHE A 1 248 ? 4.804 -12.113 0.392 1.00 94.06 248 PHE A O 1
ATOM 2041 N N . GLN A 1 249 ? 3.327 -11.021 1.689 1.00 93.62 249 GLN A N 1
ATOM 2042 C CA . GLN A 1 249 ? 4.163 -9.846 1.910 1.00 93.62 249 GLN A CA 1
ATOM 2043 C C . GLN A 1 249 ? 5.504 -10.211 2.552 1.00 93.62 249 GLN A C 1
ATOM 2045 O O . GLN A 1 249 ? 6.538 -9.800 2.040 1.00 93.62 249 GLN A O 1
ATOM 2050 N N . PHE A 1 250 ? 5.504 -10.980 3.645 1.00 93.19 250 PHE A N 1
ATOM 2051 C CA . PHE A 1 250 ? 6.742 -11.373 4.325 1.00 93.19 250 PHE A CA 1
ATOM 2052 C C . PHE A 1 250 ? 7.638 -12.232 3.431 1.00 93.19 250 PHE A C 1
ATOM 2054 O O . PHE A 1 250 ? 8.825 -11.943 3.321 1.00 93.19 250 PHE A O 1
ATOM 2061 N N . LEU A 1 251 ? 7.068 -13.233 2.750 1.00 94.12 251 LEU A N 1
ATOM 2062 C CA . LEU A 1 251 ? 7.816 -14.112 1.849 1.00 94.12 251 LEU A CA 1
ATOM 2063 C C . LEU A 1 251 ? 8.543 -13.310 0.764 1.00 94.12 251 LEU A C 1
ATOM 2065 O O . LEU A 1 251 ? 9.749 -13.463 0.572 1.00 94.12 251 LEU A O 1
ATOM 2069 N N . VAL A 1 252 ? 7.812 -12.433 0.071 1.00 92.94 252 VAL A N 1
ATOM 2070 C CA . VAL A 1 252 ? 8.388 -11.650 -1.023 1.00 92.94 252 VAL A CA 1
ATOM 2071 C C . VAL A 1 252 ? 9.336 -10.576 -0.495 1.00 92.94 252 VAL A C 1
ATOM 2073 O O . VAL A 1 252 ? 10.399 -10.386 -1.074 1.00 92.94 252 VAL A O 1
ATOM 2076 N N . SER A 1 253 ? 9.026 -9.923 0.628 1.00 91.56 253 SER A N 1
ATOM 2077 C CA . SER A 1 253 ? 9.939 -8.964 1.261 1.00 91.56 253 SER A CA 1
ATOM 2078 C C . SER A 1 253 ? 11.283 -9.584 1.627 1.00 91.56 253 SER A C 1
ATOM 2080 O O . SER A 1 253 ? 12.303 -8.936 1.421 1.00 91.56 253 SER A O 1
ATOM 2082 N N . THR A 1 254 ? 11.313 -10.817 2.142 1.00 91.62 254 THR A N 1
ATOM 2083 C CA . THR A 1 254 ? 12.577 -11.508 2.434 1.00 91.62 254 THR A CA 1
ATOM 2084 C C . THR A 1 254 ? 13.398 -11.703 1.163 1.00 91.62 254 THR A C 1
ATOM 2086 O O . THR A 1 254 ? 14.578 -11.363 1.156 1.00 91.62 254 THR A O 1
ATOM 2089 N N . LEU A 1 255 ? 12.775 -12.166 0.073 1.00 91.62 255 LEU A N 1
ATOM 2090 C CA . LEU A 1 255 ? 13.453 -12.298 -1.220 1.00 91.62 255 LEU A CA 1
ATOM 2091 C C . LEU A 1 255 ? 13.981 -10.946 -1.708 1.00 91.62 255 LEU A C 1
ATOM 2093 O O . LEU A 1 255 ? 15.158 -10.830 -2.037 1.00 91.62 255 LEU A O 1
ATOM 2097 N N . VAL A 1 256 ? 13.140 -9.911 -1.691 1.00 90.81 256 VAL A N 1
ATOM 2098 C CA . VAL A 1 256 ? 13.521 -8.555 -2.096 1.00 90.81 256 VAL A CA 1
ATOM 2099 C C . VAL A 1 256 ? 14.728 -8.063 -1.298 1.00 90.81 256 VAL A C 1
ATOM 2101 O O . VAL A 1 256 ? 15.690 -7.594 -1.898 1.00 90.81 256 VAL A O 1
ATOM 2104 N N . VAL A 1 257 ? 14.723 -8.208 0.029 1.00 91.25 257 VAL A N 1
ATOM 2105 C CA . VAL A 1 257 ? 15.844 -7.815 0.899 1.00 91.25 257 VAL A CA 1
ATOM 2106 C C . VAL A 1 257 ? 17.126 -8.561 0.517 1.00 91.25 257 VAL A C 1
ATOM 2108 O O . VAL A 1 257 ? 18.172 -7.929 0.382 1.00 91.25 257 VAL A O 1
ATOM 2111 N N . CYS A 1 258 ? 17.058 -9.875 0.280 1.00 90.25 258 CYS A N 1
ATOM 2112 C CA . CYS A 1 258 ? 18.216 -10.668 -0.142 1.00 90.25 258 CYS A CA 1
ATOM 2113 C C . CYS A 1 258 ? 18.803 -10.183 -1.477 1.00 90.25 258 CYS A C 1
ATOM 2115 O O . CYS A 1 258 ? 20.007 -9.947 -1.569 1.00 90.25 258 CYS A O 1
ATOM 2117 N N . PHE A 1 259 ? 17.962 -9.996 -2.498 1.00 87.56 259 PHE A N 1
ATOM 2118 C CA . PHE A 1 259 ? 18.411 -9.551 -3.822 1.00 87.56 259 PHE A CA 1
ATOM 2119 C C . PHE A 1 259 ? 18.921 -8.112 -3.815 1.00 87.56 259 PHE A C 1
ATOM 2121 O O . PHE A 1 259 ? 19.910 -7.796 -4.469 1.00 87.56 259 PHE A O 1
ATOM 2128 N N . THR A 1 260 ? 18.297 -7.249 -3.022 1.00 87.75 260 THR A N 1
ATOM 2129 C CA . THR A 1 260 ? 18.718 -5.854 -2.901 1.00 87.75 260 THR A CA 1
ATOM 2130 C C . THR A 1 260 ? 20.066 -5.742 -2.178 1.00 87.75 260 THR A C 1
ATOM 2132 O O . THR A 1 260 ? 20.918 -4.959 -2.592 1.00 87.75 260 THR A O 1
ATOM 2135 N N . LEU A 1 261 ? 20.315 -6.565 -1.148 1.00 87.44 261 LEU A N 1
ATOM 2136 C CA . LEU A 1 261 ? 21.632 -6.661 -0.504 1.00 87.44 261 LEU A CA 1
ATOM 2137 C C . LEU A 1 261 ? 22.703 -7.150 -1.478 1.00 87.44 261 LEU A C 1
ATOM 2139 O O . LEU A 1 261 ? 23.774 -6.553 -1.542 1.00 87.44 261 LEU A O 1
ATOM 2143 N N . TYR A 1 262 ? 22.408 -8.192 -2.259 1.00 85.81 262 TYR A N 1
ATOM 2144 C CA . TYR A 1 262 ? 23.313 -8.665 -3.305 1.00 85.81 262 TYR A CA 1
ATOM 2145 C C . TYR A 1 262 ? 23.658 -7.538 -4.291 1.00 85.81 262 TYR A C 1
ATOM 2147 O O . TYR A 1 262 ? 24.835 -7.262 -4.527 1.00 85.81 262 TYR A O 1
ATOM 2155 N N . GLN A 1 263 ? 22.654 -6.798 -4.768 1.00 83.25 263 GLN A N 1
ATOM 2156 C CA . GLN A 1 263 ? 22.850 -5.671 -5.681 1.00 83.25 263 GLN A CA 1
ATOM 2157 C C . GLN A 1 263 ? 23.732 -4.565 -5.081 1.00 83.25 263 GLN A C 1
ATOM 2159 O O . GLN A 1 263 ? 24.586 -3.997 -5.771 1.00 83.25 263 GLN A O 1
ATOM 2164 N N . LEU A 1 264 ? 23.562 -4.288 -3.784 1.00 83.81 264 LEU A N 1
ATOM 2165 C CA . LEU A 1 264 ? 24.347 -3.296 -3.051 1.00 83.81 264 LEU A CA 1
ATOM 2166 C C . LEU A 1 264 ? 25.838 -3.665 -2.993 1.00 83.81 264 LEU A C 1
ATOM 2168 O O . LEU A 1 264 ? 26.682 -2.776 -3.039 1.00 83.81 264 LEU A O 1
ATOM 2172 N N . THR A 1 265 ? 26.174 -4.960 -2.938 1.00 84.88 265 THR A N 1
ATOM 2173 C CA . THR A 1 265 ? 27.581 -5.413 -2.961 1.00 84.88 265 THR A CA 1
ATOM 2174 C C . THR A 1 265 ? 28.253 -5.233 -4.319 1.00 84.88 265 THR A C 1
ATOM 2176 O O . THR A 1 265 ? 29.478 -5.179 -4.395 1.00 84.88 265 THR A O 1
ATOM 2179 N N . LYS A 1 266 ? 27.460 -5.129 -5.389 1.00 79.31 266 LYS A N 1
ATOM 2180 C CA . LYS A 1 266 ? 27.952 -5.144 -6.764 1.00 79.31 266 LYS A CA 1
ATOM 2181 C C . LYS A 1 266 ? 28.036 -3.756 -7.402 1.00 79.31 266 LYS A C 1
ATOM 2183 O O . LYS A 1 266 ? 28.905 -3.514 -8.236 1.00 79.31 266 LYS A O 1
ATOM 2188 N N . THR A 1 267 ? 27.144 -2.837 -7.027 1.00 71.62 267 THR A N 1
ATOM 2189 C CA . THR A 1 267 ? 27.000 -1.541 -7.708 1.00 71.62 267 THR A CA 1
ATOM 2190 C C . THR A 1 267 ? 27.449 -0.370 -6.834 1.00 71.62 267 THR A C 1
ATOM 2192 O O . THR A 1 267 ? 26.832 -0.083 -5.813 1.00 71.62 267 THR A O 1
ATOM 2195 N N . SER A 1 268 ? 28.450 0.396 -7.283 1.00 63.91 268 SER A N 1
ATOM 2196 C CA . SER A 1 268 ? 28.878 1.642 -6.619 1.00 63.91 268 SER A CA 1
ATOM 2197 C C . SER A 1 268 ? 28.016 2.863 -6.980 1.00 63.91 268 SER A C 1
ATOM 2199 O O . SER A 1 268 ? 27.849 3.765 -6.163 1.00 63.91 268 SER A O 1
ATOM 2201 N N . GLY A 1 269 ? 27.422 2.893 -8.181 1.00 68.19 269 GLY A N 1
ATOM 2202 C CA . GLY A 1 269 ? 26.695 4.059 -8.713 1.00 68.19 269 GLY A CA 1
ATOM 2203 C C . GLY A 1 269 ? 25.227 4.216 -8.287 1.00 68.19 269 GLY A C 1
ATOM 2204 O O . GLY A 1 269 ? 24.671 5.296 -8.456 1.00 68.19 269 GLY A O 1
ATOM 2205 N N . LYS A 1 270 ? 24.595 3.174 -7.725 1.00 74.00 270 LYS A N 1
ATOM 2206 C CA . LYS A 1 270 ? 23.172 3.160 -7.308 1.00 74.00 270 LYS A CA 1
ATOM 2207 C C . LYS A 1 270 ? 22.985 3.017 -5.791 1.00 74.00 270 LYS A C 1
ATOM 2209 O O . LYS A 1 270 ? 21.896 2.703 -5.322 1.00 74.00 270 LYS A O 1
ATOM 2214 N N . PHE A 1 271 ? 24.041 3.251 -5.010 1.00 81.44 271 PHE A N 1
ATOM 2215 C CA . PHE A 1 271 ? 24.044 3.000 -3.564 1.00 81.44 271 PHE A CA 1
ATOM 2216 C C . PHE A 1 271 ? 22.912 3.730 -2.822 1.00 81.44 271 PHE A C 1
ATOM 2218 O O . PHE A 1 271 ? 22.255 3.144 -1.967 1.00 81.44 271 PHE A O 1
ATOM 2225 N N . VAL A 1 272 ? 22.650 4.993 -3.177 1.00 84.44 272 VAL A N 1
ATOM 2226 C CA . VAL A 1 272 ? 21.599 5.803 -2.537 1.00 84.44 272 VAL A CA 1
ATOM 2227 C C . VAL A 1 272 ? 20.203 5.259 -2.848 1.00 84.44 272 VAL A C 1
ATOM 2229 O O . VAL A 1 272 ? 19.402 5.100 -1.934 1.00 84.44 272 VAL A O 1
ATOM 2232 N N . GLU A 1 273 ? 19.916 4.937 -4.110 1.00 83.56 273 GLU A N 1
ATOM 2233 C CA . GLU A 1 273 ? 18.613 4.408 -4.540 1.00 83.56 273 GLU A CA 1
ATOM 2234 C C . GLU A 1 273 ? 18.323 3.049 -3.890 1.00 83.56 273 GLU A C 1
ATOM 2236 O O . GLU A 1 273 ? 17.288 2.865 -3.248 1.00 83.56 273 GLU A O 1
ATOM 2241 N N . ILE A 1 274 ? 19.286 2.128 -3.978 1.00 85.06 274 ILE A N 1
ATOM 2242 C CA . ILE A 1 274 ? 19.195 0.787 -3.394 1.00 85.06 274 ILE A CA 1
ATOM 2243 C C . ILE A 1 274 ? 19.092 0.881 -1.863 1.00 85.06 274 ILE A C 1
ATOM 2245 O O . ILE A 1 274 ? 18.291 0.175 -1.254 1.00 85.06 274 ILE A O 1
ATOM 2249 N N . GLY A 1 275 ? 19.842 1.787 -1.227 1.00 88.25 275 GLY A N 1
ATOM 2250 C CA . GLY A 1 275 ? 19.783 2.025 0.217 1.00 88.25 275 GLY A CA 1
ATOM 2251 C C . GLY A 1 275 ? 18.435 2.581 0.693 1.00 88.25 275 GLY A C 1
ATOM 2252 O O . GLY A 1 275 ? 17.890 2.110 1.694 1.00 88.25 275 GLY A O 1
ATOM 2253 N N . LEU A 1 276 ? 17.855 3.541 -0.035 1.00 90.19 276 LEU A N 1
ATOM 2254 C CA . LEU A 1 276 ? 16.515 4.070 0.249 1.00 90.19 276 LEU A CA 1
ATOM 2255 C C . LEU A 1 276 ? 15.438 2.996 0.067 1.00 90.19 276 LEU A C 1
ATOM 2257 O O . LEU A 1 276 ? 14.560 2.840 0.921 1.00 90.19 276 LEU A O 1
ATOM 2261 N N . TYR A 1 277 ? 15.546 2.200 -0.995 1.00 89.31 277 TYR A N 1
ATOM 2262 C CA . TYR A 1 277 ? 14.651 1.077 -1.237 1.00 89.31 277 TYR A CA 1
ATOM 2263 C C . TYR A 1 277 ? 14.746 0.011 -0.129 1.00 89.31 277 TYR A C 1
ATOM 2265 O O . TYR A 1 277 ? 13.719 -0.422 0.400 1.00 89.31 277 TYR A O 1
ATOM 2273 N N . MET A 1 278 ? 15.957 -0.334 0.324 1.00 90.75 278 MET A N 1
ATOM 2274 C CA . MET A 1 278 ? 16.167 -1.199 1.494 1.00 90.75 278 MET A CA 1
ATOM 2275 C C . MET A 1 278 ? 15.483 -0.655 2.748 1.00 90.75 278 MET A C 1
ATOM 2277 O O . MET A 1 278 ? 14.800 -1.400 3.451 1.00 90.75 278 MET A O 1
ATOM 2281 N N . SER A 1 279 ? 15.631 0.645 3.016 1.00 92.44 279 SER A N 1
ATOM 2282 C CA . SER A 1 279 ? 14.984 1.306 4.155 1.00 92.44 279 SER A CA 1
ATOM 2283 C C . SER A 1 279 ? 13.456 1.194 4.091 1.00 92.44 279 SER A C 1
ATOM 2285 O O . SER A 1 279 ? 12.811 0.876 5.096 1.00 92.44 279 SER A O 1
ATOM 2287 N N . CYS A 1 280 ? 12.870 1.368 2.900 1.00 93.00 280 CYS A N 1
ATOM 2288 C CA . CYS A 1 280 ? 11.437 1.180 2.674 1.00 93.00 280 CYS A CA 1
ATOM 2289 C C . CYS A 1 280 ? 10.990 -0.247 3.006 1.00 93.00 280 CYS A C 1
ATOM 2291 O O . CYS A 1 280 ? 10.022 -0.432 3.748 1.00 93.00 280 CYS A O 1
ATOM 2293 N N . MET A 1 281 ? 11.705 -1.253 2.495 1.00 91.88 281 MET A N 1
ATOM 2294 C CA . MET A 1 281 ? 11.363 -2.663 2.703 1.00 91.88 281 MET A CA 1
ATOM 2295 C C . MET A 1 281 ? 11.503 -3.081 4.171 1.00 91.88 281 MET A C 1
ATOM 2297 O O . MET A 1 281 ? 10.624 -3.758 4.706 1.00 91.88 281 MET A O 1
ATOM 2301 N N . LEU A 1 282 ? 12.560 -2.638 4.855 1.00 93.00 282 LEU A N 1
ATOM 2302 C CA . LEU A 1 282 ? 12.755 -2.909 6.281 1.00 93.00 282 LEU A CA 1
ATOM 2303 C C . LEU A 1 282 ? 11.687 -2.228 7.139 1.00 93.00 282 LEU A C 1
ATOM 2305 O O . LEU A 1 282 ? 11.137 -2.859 8.041 1.00 93.00 282 LEU A O 1
ATOM 2309 N N . THR A 1 283 ? 11.341 -0.977 6.826 1.00 93.62 283 THR A N 1
ATOM 2310 C CA . THR A 1 283 ? 10.269 -0.245 7.516 1.00 93.62 283 THR A CA 1
ATOM 2311 C C . THR A 1 283 ? 8.928 -0.948 7.330 1.00 93.62 283 THR A C 1
ATOM 2313 O O . THR A 1 283 ? 8.178 -1.113 8.288 1.00 93.62 283 THR A O 1
ATOM 2316 N N . GLN A 1 284 ? 8.641 -1.431 6.122 1.00 91.81 284 GLN A N 1
ATOM 2317 C CA . GLN A 1 284 ? 7.425 -2.183 5.835 1.00 91.81 284 GLN A CA 1
ATOM 2318 C C . GLN A 1 284 ? 7.310 -3.446 6.707 1.00 91.81 284 GLN A C 1
ATOM 2320 O O . GLN A 1 284 ? 6.273 -3.668 7.333 1.00 91.81 284 GLN A O 1
ATOM 2325 N N . ILE A 1 285 ? 8.379 -4.248 6.793 1.00 92.81 285 ILE A N 1
ATOM 2326 C CA . ILE A 1 285 ? 8.444 -5.437 7.661 1.00 92.81 285 ILE A CA 1
ATOM 2327 C C . ILE A 1 285 ? 8.274 -5.033 9.132 1.00 92.81 285 ILE A C 1
ATOM 2329 O O . ILE A 1 285 ? 7.474 -5.631 9.856 1.00 92.81 285 ILE A O 1
ATOM 2333 N N . PHE A 1 286 ? 9.005 -4.003 9.565 1.00 93.94 286 PHE A N 1
ATOM 2334 C CA . PHE A 1 286 ? 8.976 -3.507 10.936 1.00 93.94 286 PHE A CA 1
ATOM 2335 C C . PHE A 1 286 ? 7.567 -3.099 11.365 1.00 93.94 286 PHE A C 1
ATOM 2337 O O . PHE A 1 286 ? 7.141 -3.497 12.445 1.00 93.94 286 PHE A O 1
ATOM 2344 N N . LEU A 1 287 ? 6.820 -2.374 10.523 1.00 93.44 287 LEU A N 1
ATOM 2345 C CA . LEU A 1 287 ? 5.452 -1.959 10.837 1.00 93.44 287 LEU A CA 1
ATOM 2346 C C . LEU A 1 287 ? 4.562 -3.173 11.131 1.00 93.44 287 LEU A C 1
ATOM 2348 O O . LEU A 1 287 ? 3.947 -3.227 12.195 1.00 93.44 287 LEU A O 1
ATOM 2352 N N . TYR A 1 288 ? 4.540 -4.183 10.255 1.00 92.69 288 TYR A N 1
ATOM 2353 C CA . TYR A 1 288 ? 3.747 -5.397 10.489 1.00 92.69 288 TYR A CA 1
ATOM 2354 C C . TYR A 1 288 ? 4.121 -6.103 11.799 1.00 92.69 288 TYR A C 1
ATOM 2356 O O . TYR A 1 288 ? 3.232 -6.481 12.568 1.00 92.69 288 TYR A O 1
ATOM 2364 N N . CYS A 1 289 ? 5.420 -6.255 12.069 1.00 94.69 289 CYS A N 1
ATOM 2365 C CA . CYS A 1 289 ? 5.912 -6.875 13.299 1.00 94.69 289 CYS A CA 1
ATOM 2366 C C . CYS A 1 289 ? 5.538 -6.062 14.544 1.00 94.69 289 CYS A C 1
ATOM 2368 O O . CYS A 1 289 ? 5.063 -6.631 15.525 1.00 94.69 289 CYS A O 1
ATOM 2370 N N . TRP A 1 290 ? 5.713 -4.741 14.495 1.00 95.00 290 TRP A N 1
ATOM 2371 C CA . TRP A 1 290 ? 5.410 -3.827 15.590 1.00 95.00 290 TRP A CA 1
ATOM 2372 C C . TRP A 1 290 ? 3.927 -3.871 15.957 1.00 95.00 290 TRP A C 1
ATOM 2374 O O . TRP A 1 290 ? 3.583 -4.144 17.104 1.00 95.00 290 TRP A O 1
ATOM 2384 N N . TYR A 1 291 ? 3.033 -3.684 14.982 1.00 92.62 291 TYR A N 1
ATOM 2385 C CA . TYR A 1 291 ? 1.592 -3.709 15.247 1.00 92.62 291 TYR A CA 1
ATOM 2386 C C . TYR A 1 291 ? 1.108 -5.086 15.705 1.00 92.62 291 TYR A C 1
ATOM 2388 O O . TYR A 1 291 ? 0.250 -5.168 16.582 1.00 92.62 291 TYR A O 1
ATOM 2396 N N . GLY A 1 292 ? 1.666 -6.169 15.155 1.00 92.50 292 GLY A N 1
ATOM 2397 C CA . GLY A 1 292 ? 1.382 -7.521 15.633 1.00 92.50 292 GLY A CA 1
ATOM 2398 C C . GLY A 1 292 ? 1.825 -7.738 17.084 1.00 92.50 292 GLY A C 1
ATOM 2399 O O . GLY A 1 292 ? 1.087 -8.333 17.870 1.00 92.50 292 GLY A O 1
ATOM 2400 N N . ASN A 1 293 ? 2.998 -7.219 17.456 1.00 94.56 293 ASN A N 1
ATOM 2401 C CA . ASN A 1 293 ? 3.514 -7.285 18.820 1.00 94.56 293 ASN A CA 1
ATOM 2402 C C . ASN A 1 293 ? 2.650 -6.485 19.806 1.00 94.56 293 ASN A C 1
ATOM 2404 O O . ASN A 1 293 ? 2.297 -7.009 20.859 1.00 94.56 293 ASN A O 1
ATOM 2408 N N . GLU A 1 294 ? 2.240 -5.267 19.447 1.00 93.38 294 GLU A N 1
ATOM 2409 C CA . GLU A 1 294 ? 1.364 -4.436 20.285 1.00 93.38 294 GLU A CA 1
ATOM 2410 C C . GLU A 1 294 ? 0.024 -5.118 20.587 1.00 93.38 294 GLU A C 1
ATOM 2412 O O . GLU A 1 294 ? -0.461 -5.058 21.715 1.00 93.38 294 GLU A O 1
ATOM 2417 N N . VAL A 1 295 ? -0.562 -5.811 19.603 1.00 92.31 295 VAL A N 1
ATOM 2418 C CA . VAL A 1 295 ? -1.798 -6.584 19.811 1.00 92.31 295 VAL A CA 1
ATOM 2419 C C . VAL A 1 295 ? -1.568 -7.771 20.748 1.00 92.31 295 VAL A C 1
ATOM 2421 O O . VAL A 1 295 ? -2.468 -8.115 21.502 1.00 92.31 295 VAL A O 1
ATOM 2424 N N . LYS A 1 296 ? -0.388 -8.400 20.711 1.00 91.50 296 LYS A N 1
ATOM 2425 C CA . LYS A 1 296 ? -0.046 -9.540 21.575 1.00 91.50 296 LYS A CA 1
ATOM 2426 C C . LYS A 1 296 ? 0.217 -9.129 23.029 1.00 91.50 296 LYS A C 1
ATOM 2428 O O . LYS A 1 296 ? -0.023 -9.932 23.924 1.00 91.50 296 LYS A O 1
ATOM 2433 N N . LEU A 1 297 ? 0.785 -7.943 23.254 1.00 90.56 297 LEU A N 1
ATOM 2434 C CA . LEU A 1 297 ? 1.156 -7.463 24.592 1.00 90.56 297 LEU A CA 1
ATOM 2435 C C . LEU A 1 297 ? -0.032 -6.949 25.416 1.00 90.56 297 LEU A C 1
ATOM 2437 O O . LEU A 1 297 ? 0.063 -6.905 26.642 1.00 90.56 297 LEU A O 1
ATOM 2441 N N . LYS A 1 298 ? -1.097 -6.507 24.749 1.00 83.62 298 LYS A N 1
ATOM 2442 C CA . LYS A 1 298 ? -2.326 -6.009 25.375 1.00 83.62 298 LYS A CA 1
ATOM 2443 C C . LYS A 1 298 ? -3.259 -7.147 25.776 1.00 83.62 298 LYS A C 1
ATOM 2445 O O . LYS A 1 298 ? -3.922 -6.960 26.819 1.00 83.62 298 LYS A O 1
#

Sequence (298 aa):
MRILGFTFKILMSCGCWIPNSWRSPHRRLMYHVYTIFILMLINTFTLSQFLDIILTVDNADDFTDNFYMMLAMIVSCFKMFSLLINRGNIAMLTDILMKGPCKPLEQEEIEIRQKFDKLIETNTLHYMILVELTCASTAVASLFTDYRKTQLTFRAWLPFNYSSTMLYHFTYFHQLISLTVGSVLHVACDGLICGLLLHICCQMEILSYRLKKIVCSPERIRDCVIQHNLIFKFAFMLNKKFRFTITFQFLVSTLVVCFTLYQLTKTSGKFVEIGLYMSCMLTQIFLYCWYGNEVKLK

InterPro domains:
  IPR004117 Olfactory receptor, insect [PF02949] (61-296)
  IPR004117 Olfactory receptor, insect [PTHR21137] (6-297)

Mean predicted aligned error: 4.89 Å

Nearest PDB structures (foldseek):
  7lic-assembly1_A  TM=8.986E-01  e=7.783E-08  Machilis hrabei
  8v3c-assembly1_D  TM=8.124E-01  e=6.271E-08  Anopheles gambiae
  6c70-assembly1_A  TM=7.869E-01  e=1.199E-07  Apocrypta bakeri

Solvent-accessible surface area (backbone atoms only — not comparable to full-atom values): 16038 Å² total; per-residue (Å²): 136,66,84,63,53,65,40,51,51,44,24,37,73,55,42,59,41,84,61,87,86,52,75,51,69,67,57,44,50,54,49,49,52,45,26,51,50,49,50,50,44,42,46,54,51,36,48,20,34,54,44,20,58,75,75,67,52,86,48,73,66,65,44,57,76,44,46,41,59,42,52,54,41,52,50,31,51,52,49,51,53,51,47,56,74,37,46,67,57,52,52,52,56,55,46,54,57,66,32,82,71,60,35,66,83,52,71,67,39,45,50,51,46,50,54,49,53,52,50,43,49,52,53,42,48,55,52,42,50,54,46,50,51,40,50,48,52,49,52,53,5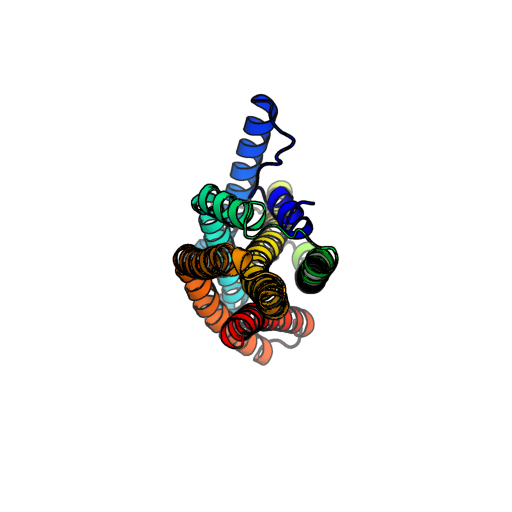1,28,56,70,52,28,52,73,68,78,40,59,82,62,75,57,44,64,101,62,84,46,88,46,69,70,50,36,52,54,51,44,51,48,48,54,51,26,49,52,52,36,51,52,40,45,47,23,52,50,38,44,56,46,40,56,43,45,48,48,44,42,50,52,51,44,46,53,56,53,59,71,50,30,88,84,38,66,83,52,52,63,54,50,54,54,36,52,54,48,49,53,51,48,53,52,51,53,46,70,72,41,45,64,58,51,53,51,48,53,58,49,48,54,52,32,53,53,49,48,52,54,50,56,78,72,41,84,90,49,46,66,59,55,50,45,49,48,50,44,54,51,49,55,54,47,50,57,53,50,39,53,47,52,52,71,76,105

pLDDT: mean 91.02, std 6.4, range [47.06, 96.81]